Protein AF-V4VDW8-F1 (afdb_monomer_lite)

Sequence (202 aa):
MSSGNNSMHGLNNHRFPAKNSDFVNSRHKIETHLAPTKQKEDNFISFQDREAMELYSRARLQKEEIHSLRQQIAVACLKELQLQNEKYTLERKVSELRMAIDEKQNEAITSALNELARRKGVLEENLKLAHDLKVAEDERYFFMSSMLGLLADYGLWPHVTNASAISNTVKHLYDQLQSQIRTSYVSFPFTKFCTSFITYES

Foldseek 3Di:
DDDDDDDDDDDDDDDDDDDDDDDDDDDDDDDDDDDDDDDDPPVVVVVVVVVVVVVVVVVVVVVVVVVVVVVVVVVVVVVVVVVVVVVVVVVVVVVVVVVVVVVVVVVVVVVVVVVVVVVVVVVVVVVVVVVVVVVVVVVVVVVLVVLQVVCVVVPHDFPDSDPVSSVVSVVVVVVVVVVVVVVVVVPPDPPPPPPPPPDDDD

Organism: Citrus clementina (NCBI:txid85681)

Secondary structure (DSSP, 8-state):
-----------------PPP-------------------SSHHHHHHHHHHHHHHHHHHHHHHHHHHHHHHHHHHHHHHHHHHHHHHHHHHHHHHHHHHHHHHHHHHHHHHHHHHHHHHHHHHHHHHHHHHHHHHHHHHHHHHHHHHHHHHHHTT---SS-SHHHHHHHHHHHHHHHHHHHHHHHHS--GGGSSSSSSSS--

Structure (mmCIF, N/CA/C/O backbone):
data_AF-V4VDW8-F1
#
_entry.id   AF-V4VDW8-F1
#
loop_
_atom_site.group_PDB
_atom_site.id
_atom_site.type_symbol
_atom_site.label_atom_id
_atom_site.label_alt_id
_atom_site.label_comp_id
_atom_site.label_asym_id
_atom_site.label_entity_id
_atom_site.label_seq_id
_atom_site.pdbx_PDB_ins_code
_atom_site.Cartn_x
_atom_site.Cartn_y
_atom_site.Cartn_z
_atom_site.occupancy
_atom_site.B_iso_or_equiv
_atom_site.auth_seq_id
_atom_site.auth_comp_id
_atom_site.auth_asym_id
_atom_site.auth_atom_id
_atom_site.pdbx_PDB_model_num
ATOM 1 N N . MET A 1 1 ? 29.996 -9.122 3.296 1.00 36.50 1 MET A N 1
ATOM 2 C CA . MET A 1 1 ? 29.457 -10.317 2.601 1.00 36.50 1 MET A CA 1
ATOM 3 C C . MET A 1 1 ? 28.484 -9.793 1.553 1.00 36.50 1 MET A C 1
ATOM 5 O O . MET A 1 1 ? 27.666 -8.980 1.936 1.00 36.50 1 MET A O 1
ATOM 9 N N . SER A 1 2 ? 28.517 -10.073 0.256 1.00 39.78 2 SER A N 1
ATOM 10 C CA . SER A 1 2 ? 29.302 -10.978 -0.578 1.00 39.78 2 SER A CA 1
ATOM 11 C C . SER A 1 2 ? 29.441 -10.337 -1.967 1.00 39.78 2 SER A C 1
ATOM 13 O O . SER A 1 2 ? 28.549 -9.618 -2.406 1.00 39.78 2 SER A O 1
ATOM 15 N N . SER A 1 3 ? 30.567 -10.609 -2.624 1.00 43.78 3 SER A N 1
ATOM 16 C CA . SER A 1 3 ? 30.850 -10.294 -4.026 1.00 43.78 3 SER A CA 1
ATOM 17 C C . SER A 1 3 ? 29.948 -11.109 -4.961 1.00 43.78 3 SER A C 1
ATOM 19 O O . SER A 1 3 ? 29.635 -12.262 -4.657 1.00 43.78 3 SER A O 1
ATOM 21 N N . GLY A 1 4 ? 29.551 -10.520 -6.089 1.00 39.69 4 GLY A N 1
ATOM 22 C CA . GLY A 1 4 ? 28.779 -11.162 -7.152 1.00 39.69 4 GLY A CA 1
ATOM 23 C C . GLY A 1 4 ? 29.424 -10.906 -8.509 1.00 39.69 4 GLY A C 1
ATOM 24 O O . GLY A 1 4 ? 28.977 -10.046 -9.260 1.00 39.69 4 GLY A O 1
ATOM 25 N N . ASN A 1 5 ? 30.497 -11.644 -8.798 1.00 44.38 5 ASN A N 1
ATOM 26 C CA . ASN A 1 5 ? 31.048 -11.790 -10.143 1.00 44.38 5 ASN A CA 1
ATOM 27 C C . ASN A 1 5 ? 30.050 -12.555 -11.016 1.00 44.38 5 ASN A C 1
ATOM 29 O O . ASN A 1 5 ? 29.570 -13.596 -10.584 1.00 44.38 5 ASN A O 1
ATOM 33 N N . ASN A 1 6 ? 29.841 -12.123 -12.260 1.00 38.69 6 ASN A N 1
ATOM 34 C CA . ASN A 1 6 ? 29.416 -13.018 -13.335 1.00 38.69 6 ASN A CA 1
ATOM 35 C C . ASN A 1 6 ? 30.188 -12.683 -14.614 1.00 38.69 6 ASN A C 1
ATOM 37 O O . ASN A 1 6 ? 29.872 -11.753 -15.352 1.00 38.69 6 ASN A O 1
ATOM 41 N N . SER A 1 7 ? 31.239 -13.476 -14.815 1.00 41.28 7 SER A N 1
ATOM 42 C CA . SER A 1 7 ? 31.931 -13.707 -16.077 1.00 41.28 7 SER A CA 1
ATOM 43 C C . SER A 1 7 ? 31.084 -14.669 -16.908 1.00 41.28 7 SER A C 1
ATOM 45 O O . SER A 1 7 ? 30.699 -15.723 -16.402 1.00 41.28 7 SER A O 1
ATOM 47 N N . MET A 1 8 ? 30.799 -14.325 -18.165 1.00 41.22 8 MET A N 1
ATOM 48 C CA . MET A 1 8 ? 30.243 -15.271 -19.131 1.00 41.22 8 MET A CA 1
ATOM 49 C C . MET A 1 8 ? 31.184 -15.415 -20.319 1.00 41.22 8 MET A C 1
ATOM 51 O O . MET A 1 8 ? 31.511 -14.475 -21.042 1.00 41.22 8 MET A O 1
ATOM 55 N N . HIS A 1 9 ? 31.634 -16.652 -20.434 1.00 35.03 9 HIS A N 1
ATOM 56 C CA . HIS A 1 9 ? 32.575 -17.215 -21.370 1.00 35.03 9 HIS A CA 1
ATOM 57 C C . HIS A 1 9 ? 31.852 -17.581 -22.674 1.00 35.03 9 HIS A C 1
ATOM 59 O O . HIS A 1 9 ? 30.810 -18.222 -22.642 1.00 35.03 9 HIS A O 1
ATOM 65 N N . GLY A 1 10 ? 32.490 -17.263 -23.803 1.00 32.09 10 GLY A N 1
ATOM 66 C CA . GLY A 1 10 ? 32.573 -18.139 -24.974 1.00 32.09 10 GLY A CA 1
ATOM 67 C C . GLY A 1 10 ? 31.374 -18.222 -25.912 1.00 32.09 10 GLY A C 1
ATOM 68 O O . GLY A 1 10 ? 30.418 -18.923 -25.627 1.00 32.09 10 GLY A O 1
ATOM 69 N N . LEU A 1 11 ? 31.553 -17.702 -27.128 1.00 38.97 11 LEU A N 1
ATOM 70 C CA . LEU A 1 11 ? 31.077 -18.366 -28.343 1.00 38.97 11 LEU A CA 1
ATOM 71 C C . LEU A 1 11 ? 32.120 -18.165 -29.449 1.00 38.97 11 LEU A C 1
ATOM 73 O O . LEU A 1 11 ? 32.254 -17.093 -30.033 1.00 38.97 11 LEU A O 1
ATOM 77 N N . ASN A 1 12 ? 32.891 -19.225 -29.679 1.00 35.47 12 ASN A N 1
ATOM 78 C CA . ASN A 1 12 ? 33.782 -19.389 -30.816 1.00 35.47 12 ASN A CA 1
ATOM 79 C C . ASN A 1 12 ? 33.034 -20.069 -31.973 1.00 35.47 12 ASN A C 1
ATOM 81 O O . ASN A 1 12 ? 32.196 -20.939 -31.749 1.00 35.47 12 ASN A O 1
ATOM 85 N N . ASN A 1 13 ? 33.510 -19.756 -33.182 1.00 34.66 13 ASN A N 1
ATOM 86 C CA . ASN A 1 13 ? 33.427 -20.511 -34.438 1.00 34.66 13 ASN A CA 1
ATOM 87 C C . ASN A 1 13 ? 32.210 -20.290 -35.350 1.00 34.66 13 ASN A C 1
ATOM 89 O O . ASN A 1 13 ? 31.192 -20.953 -35.214 1.00 34.66 13 ASN A O 1
ATOM 93 N N . HIS A 1 14 ? 32.451 -19.588 -36.463 1.00 35.09 14 HIS A N 1
ATOM 94 C CA . HIS A 1 14 ? 32.382 -20.241 -37.777 1.00 35.09 14 HIS A CA 1
ATOM 95 C C . HIS A 1 14 ? 33.297 -19.545 -38.797 1.00 35.09 14 HIS A C 1
ATOM 97 O O . HIS A 1 14 ? 32.983 -18.509 -39.374 1.00 35.09 14 HIS A O 1
ATOM 103 N N . ARG A 1 15 ? 34.478 -20.145 -38.982 1.00 33.28 15 ARG A N 1
ATOM 104 C CA . ARG A 1 15 ? 35.445 -19.865 -40.045 1.00 33.28 15 ARG A CA 1
ATOM 105 C C . ARG A 1 15 ? 35.137 -20.827 -41.195 1.00 33.28 15 ARG A C 1
ATOM 107 O O . ARG A 1 15 ? 35.294 -22.033 -41.031 1.00 33.28 15 ARG A O 1
ATOM 114 N N . PHE A 1 16 ? 34.715 -20.299 -42.339 1.00 40.62 16 PHE A N 1
ATOM 115 C CA . PHE A 1 16 ? 34.594 -21.070 -43.577 1.00 40.62 16 PHE A CA 1
ATOM 116 C C . PHE A 1 16 ? 35.982 -21.251 -44.219 1.00 40.62 16 PHE A C 1
ATOM 118 O O . PHE A 1 16 ? 36.721 -20.269 -44.327 1.00 40.62 16 PHE A O 1
ATOM 125 N N . PRO A 1 17 ? 36.367 -22.470 -44.643 1.00 39.25 17 PRO A N 1
ATOM 126 C CA . PRO A 1 17 ? 37.625 -22.701 -45.338 1.00 39.25 17 PRO A CA 1
ATOM 127 C C . PRO A 1 17 ? 37.423 -22.510 -46.847 1.00 39.25 17 PRO A C 1
ATOM 129 O O . PRO A 1 17 ? 36.714 -23.284 -47.492 1.00 39.25 17 PRO A O 1
ATOM 132 N N . ALA A 1 18 ? 38.054 -21.489 -47.427 1.00 33.41 18 ALA A N 1
ATOM 133 C CA . ALA A 1 18 ? 38.204 -21.410 -48.875 1.00 33.41 18 ALA A CA 1
ATOM 134 C C . ALA A 1 18 ? 39.342 -22.347 -49.298 1.00 33.41 18 ALA A C 1
ATOM 136 O O . ALA A 1 18 ? 40.466 -22.257 -48.808 1.00 33.41 18 ALA A O 1
ATOM 137 N N . LYS A 1 19 ? 38.975 -23.299 -50.154 1.00 35.34 19 LYS A N 1
ATOM 138 C CA . LYS A 1 19 ? 39.790 -24.387 -50.685 1.00 35.34 19 LYS A CA 1
ATOM 139 C C . LYS A 1 19 ? 40.977 -23.880 -51.504 1.00 35.34 19 LYS A C 1
ATOM 141 O O . LYS A 1 19 ? 40.849 -22.951 -52.295 1.00 35.34 19 LYS A O 1
ATOM 146 N N . ASN A 1 20 ? 42.077 -24.609 -51.357 1.00 31.83 20 ASN A N 1
ATOM 147 C CA . ASN A 1 20 ? 43.223 -24.651 -52.255 1.00 31.83 20 ASN A CA 1
ATOM 148 C C . ASN A 1 20 ? 42.796 -24.890 -53.713 1.00 31.83 20 ASN A C 1
ATOM 150 O O . ASN A 1 20 ? 41.926 -25.723 -53.981 1.00 31.83 20 ASN A O 1
ATOM 154 N N . SER A 1 21 ? 43.510 -24.265 -54.646 1.00 34.72 21 SER A N 1
ATOM 155 C CA . SER A 1 21 ? 43.733 -24.826 -55.979 1.00 34.72 21 SER A CA 1
ATOM 156 C C . SER A 1 21 ? 45.176 -24.547 -56.398 1.00 34.72 21 SER A C 1
ATOM 158 O O . SER A 1 21 ? 45.465 -23.581 -57.102 1.00 34.72 21 SER A O 1
ATOM 160 N N . ASP A 1 22 ? 46.078 -25.406 -55.931 1.00 35.00 22 ASP A N 1
ATOM 161 C CA . ASP A 1 22 ? 47.383 -25.609 -56.547 1.00 35.00 22 ASP A CA 1
ATOM 162 C C . ASP A 1 22 ? 47.157 -26.265 -57.914 1.00 35.00 22 ASP A C 1
ATOM 164 O O . ASP A 1 22 ? 46.730 -27.419 -57.990 1.00 35.00 22 ASP A O 1
ATOM 168 N N . PHE A 1 23 ? 47.424 -25.543 -59.002 1.00 34.56 23 PHE A N 1
ATOM 169 C CA . PHE A 1 23 ? 47.559 -26.157 -60.320 1.00 34.56 23 PHE A CA 1
ATOM 170 C C . PHE A 1 23 ? 49.042 -26.229 -60.671 1.00 34.56 23 PHE A C 1
ATOM 172 O O . PHE A 1 23 ? 49.646 -25.281 -61.170 1.00 34.56 23 PHE A O 1
ATOM 179 N N . VAL A 1 24 ? 49.628 -27.382 -60.363 1.00 38.75 24 VAL A N 1
ATOM 180 C CA . VAL A 1 24 ? 50.934 -27.810 -60.858 1.00 38.75 24 VAL A CA 1
ATOM 181 C C . VAL A 1 24 ? 50.703 -28.721 -62.063 1.00 38.75 24 VAL A C 1
ATOM 183 O O . VAL A 1 24 ? 49.866 -29.618 -62.011 1.00 38.75 24 VAL A O 1
ATOM 186 N N . ASN A 1 25 ? 51.560 -28.531 -63.071 1.00 33.47 25 ASN A N 1
ATOM 187 C CA . ASN A 1 25 ? 52.009 -29.481 -64.097 1.00 33.47 25 ASN A CA 1
ATOM 188 C C . ASN A 1 25 ? 51.474 -29.279 -65.531 1.00 33.47 25 ASN A C 1
ATOM 190 O O . ASN A 1 25 ? 50.392 -29.727 -65.890 1.00 33.47 25 ASN A O 1
ATOM 194 N N . SER A 1 26 ? 52.345 -28.761 -66.402 1.00 34.28 26 SER A N 1
ATOM 195 C CA . SER A 1 26 ? 52.611 -29.431 -67.678 1.00 34.28 26 SER A CA 1
ATOM 196 C C . SER A 1 26 ? 54.052 -29.168 -68.123 1.00 34.28 26 SER A C 1
ATOM 198 O O . SER A 1 26 ? 54.419 -28.074 -68.548 1.00 34.28 26 SER A O 1
ATOM 200 N N . ARG A 1 27 ? 54.887 -30.199 -67.957 1.00 35.47 27 ARG A N 1
ATOM 201 C CA . ARG A 1 27 ? 56.219 -30.345 -68.552 1.00 35.47 27 ARG A CA 1
ATOM 202 C C . ARG A 1 27 ? 56.071 -30.676 -70.038 1.00 35.47 27 ARG A C 1
ATOM 204 O O . ARG A 1 27 ? 55.523 -31.726 -70.356 1.00 35.47 27 ARG A O 1
ATOM 211 N N . HIS A 1 28 ? 56.726 -29.914 -70.911 1.00 40.59 28 HIS A N 1
ATOM 212 C CA . HIS A 1 28 ? 57.174 -30.429 -72.206 1.00 40.59 28 HIS A CA 1
ATOM 213 C C . HIS A 1 28 ? 58.695 -30.293 -72.330 1.00 40.59 28 HIS A C 1
ATOM 215 O O . HIS A 1 28 ? 59.248 -29.197 -72.323 1.00 40.59 28 HIS A O 1
ATOM 221 N N . LYS A 1 29 ? 59.359 -31.454 -72.404 1.00 41.44 29 LYS A N 1
ATOM 222 C CA . LYS A 1 29 ? 60.727 -31.634 -72.899 1.00 41.44 29 LYS A CA 1
ATOM 223 C C . LYS A 1 29 ? 60.698 -31.541 -74.422 1.00 41.44 29 LYS A C 1
ATOM 225 O O . LYS A 1 29 ? 59.985 -32.347 -75.012 1.00 41.44 29 LYS A O 1
ATOM 230 N N . ILE A 1 30 ? 61.528 -30.693 -75.029 1.00 41.50 30 ILE A N 1
ATOM 231 C CA . ILE A 1 30 ? 62.118 -30.945 -76.354 1.00 41.50 30 ILE A CA 1
ATOM 232 C C . ILE A 1 30 ? 63.550 -30.398 -76.333 1.00 41.50 30 ILE A C 1
ATOM 234 O O . ILE A 1 30 ? 63.781 -29.242 -75.984 1.00 41.50 30 ILE A O 1
ATOM 238 N N . GLU A 1 31 ? 64.499 -31.270 -76.657 1.00 31.61 31 GLU A N 1
ATOM 239 C CA . GLU A 1 31 ? 65.937 -31.024 -76.688 1.00 31.61 31 GLU A CA 1
ATOM 240 C C . GLU A 1 31 ? 66.377 -30.760 -78.142 1.00 31.61 31 GLU A C 1
ATOM 242 O O . GLU A 1 31 ? 66.170 -31.583 -79.026 1.00 31.61 31 GLU A O 1
ATOM 247 N N . THR A 1 32 ? 66.902 -29.550 -78.346 1.00 37.56 32 THR A N 1
ATOM 248 C CA . THR A 1 32 ? 68.020 -29.097 -79.199 1.00 37.56 32 THR A CA 1
ATOM 249 C C . THR A 1 32 ? 68.250 -29.670 -80.609 1.00 37.56 32 THR A C 1
ATOM 251 O O . THR A 1 32 ? 68.709 -30.794 -80.747 1.00 37.56 32 THR A O 1
ATOM 254 N N . HIS A 1 33 ? 68.202 -28.795 -81.630 1.00 32.38 33 HIS A N 1
ATOM 255 C CA . HIS A 1 33 ? 69.198 -28.757 -82.719 1.00 32.38 33 HIS A CA 1
ATOM 256 C C . HIS A 1 33 ? 69.405 -27.323 -83.277 1.00 32.38 33 HIS A C 1
ATOM 258 O O . HIS A 1 33 ? 68.478 -26.704 -83.779 1.00 32.38 33 HIS A O 1
ATOM 264 N N . LEU A 1 34 ? 70.653 -26.848 -83.124 1.00 34.88 34 LEU A N 1
ATOM 265 C CA . LEU A 1 34 ? 71.510 -25.938 -83.920 1.00 34.88 34 LEU A CA 1
ATOM 266 C C . LEU A 1 34 ? 70.965 -24.670 -84.645 1.00 34.88 34 LEU A C 1
ATOM 268 O O . LEU A 1 34 ? 69.994 -24.680 -85.385 1.00 34.88 34 LEU A O 1
ATOM 272 N N . ALA A 1 35 ? 71.732 -23.592 -84.426 1.00 36.22 35 ALA A N 1
ATOM 273 C CA . ALA A 1 35 ? 71.580 -22.147 -84.684 1.00 36.22 35 ALA A CA 1
ATOM 274 C C . ALA A 1 35 ? 71.725 -21.711 -86.179 1.00 36.22 35 ALA A C 1
ATOM 276 O O . ALA A 1 35 ? 71.966 -22.591 -87.001 1.00 36.22 35 ALA A O 1
ATOM 277 N N . PRO A 1 36 ? 71.722 -20.402 -86.570 1.00 52.12 36 PRO A N 1
ATOM 278 C CA . PRO A 1 36 ? 71.675 -19.175 -85.760 1.00 52.12 36 PRO A CA 1
ATOM 279 C C . PRO A 1 36 ? 70.771 -18.030 -86.291 1.00 52.12 36 PRO A C 1
ATOM 281 O O . PRO A 1 36 ? 70.204 -18.064 -87.377 1.00 52.12 36 PRO A O 1
ATOM 284 N N . THR A 1 37 ? 70.824 -16.919 -85.546 1.00 37.91 37 THR A N 1
ATOM 285 C CA . THR A 1 37 ? 70.665 -15.512 -85.978 1.00 37.91 37 THR A CA 1
ATOM 286 C C . THR A 1 37 ? 69.270 -14.859 -85.961 1.00 37.91 37 THR A C 1
ATOM 288 O O . THR A 1 37 ? 68.420 -15.105 -86.800 1.00 37.91 37 THR A O 1
ATOM 291 N N . LYS A 1 38 ? 69.169 -13.863 -85.061 1.00 47.53 38 LYS A N 1
ATOM 292 C CA . LYS A 1 38 ? 68.301 -12.668 -85.088 1.00 47.53 38 LYS A CA 1
ATOM 293 C C . LYS A 1 38 ? 66.796 -12.855 -84.848 1.00 47.53 38 LYS A C 1
ATOM 295 O O . LYS A 1 38 ? 65.990 -12.570 -85.716 1.00 47.53 38 LYS A O 1
ATOM 300 N N . GLN A 1 39 ? 66.430 -13.144 -83.602 1.00 47.78 39 GLN A N 1
ATOM 301 C CA . GLN A 1 39 ? 65.134 -12.756 -83.028 1.00 47.78 39 GLN A CA 1
ATOM 302 C C . GLN A 1 39 ? 65.358 -12.371 -81.562 1.00 47.78 39 GLN A C 1
ATOM 304 O O . GLN A 1 39 ? 65.353 -13.218 -80.675 1.00 47.78 39 GLN A O 1
ATOM 309 N N . LYS A 1 40 ? 65.664 -11.098 -81.299 1.00 47.94 40 LYS A N 1
ATOM 310 C CA . LYS A 1 40 ? 65.735 -10.567 -79.925 1.00 47.94 40 LYS A CA 1
ATOM 311 C C . LYS A 1 40 ? 64.784 -9.398 -79.666 1.00 47.94 40 LYS A C 1
ATOM 313 O O . LYS A 1 40 ? 64.620 -9.043 -78.508 1.00 47.94 40 LYS A O 1
ATOM 318 N N . GLU A 1 41 ? 64.117 -8.865 -80.689 1.00 48.12 41 GLU A N 1
ATOM 319 C CA . GLU A 1 41 ? 63.160 -7.760 -80.522 1.00 48.12 41 GLU A CA 1
ATOM 320 C C . GLU A 1 41 ? 61.698 -8.239 -80.456 1.00 48.12 41 GLU A C 1
ATOM 322 O O . GLU A 1 41 ? 60.967 -7.781 -79.584 1.00 48.12 41 GLU A O 1
ATOM 327 N N . ASP A 1 42 ? 61.290 -9.254 -81.231 1.00 48.38 42 ASP A N 1
ATOM 328 C CA . ASP A 1 42 ? 59.884 -9.717 -81.234 1.00 48.38 42 ASP A CA 1
ATOM 329 C C . ASP A 1 42 ? 59.443 -10.434 -79.941 1.00 48.38 42 ASP A C 1
ATOM 331 O O . ASP A 1 42 ? 58.296 -10.306 -79.512 1.00 48.38 42 ASP A O 1
ATOM 335 N N . ASN A 1 43 ? 60.349 -11.144 -79.259 1.00 51.12 43 ASN A N 1
ATOM 336 C CA . ASN A 1 43 ? 60.017 -11.831 -78.000 1.00 51.12 43 ASN A CA 1
ATOM 337 C C . ASN A 1 43 ? 59.853 -10.866 -76.813 1.00 51.12 43 ASN A C 1
ATOM 339 O O . ASN A 1 43 ? 59.160 -11.194 -75.855 1.00 51.12 43 ASN A O 1
ATOM 343 N N . PHE A 1 44 ? 60.479 -9.686 -76.850 1.00 53.47 44 PHE A N 1
ATOM 344 C CA . PHE A 1 44 ? 60.407 -8.718 -75.750 1.00 53.47 44 PHE A CA 1
ATOM 345 C C . PHE A 1 44 ? 59.066 -7.965 -75.758 1.00 53.47 44 PHE A C 1
ATOM 347 O O . PHE A 1 44 ? 58.485 -7.724 -74.703 1.00 53.47 44 PHE A O 1
ATOM 354 N N . ILE A 1 45 ? 58.534 -7.695 -76.957 1.00 57.25 45 ILE A N 1
ATOM 355 C CA . ILE A 1 45 ? 57.234 -7.045 -77.176 1.00 57.25 45 ILE A CA 1
ATOM 356 C C . ILE A 1 45 ? 56.081 -7.961 -76.731 1.00 57.25 45 ILE A C 1
ATOM 358 O O . ILE A 1 45 ? 55.172 -7.515 -76.037 1.00 57.25 45 ILE A O 1
ATOM 362 N N . SER A 1 46 ? 56.148 -9.262 -77.041 1.00 60.78 46 SER A N 1
ATOM 363 C CA . SER A 1 46 ? 55.136 -10.250 -76.625 1.00 60.78 46 SER A CA 1
ATOM 364 C C . SER A 1 46 ? 55.069 -10.468 -75.102 1.00 60.78 46 SER A C 1
ATOM 366 O O . SER A 1 46 ? 53.982 -10.661 -74.555 1.00 60.78 46 SER A O 1
ATOM 368 N N . PHE A 1 47 ? 56.205 -10.419 -74.395 1.00 59.97 47 PHE A N 1
ATOM 369 C CA . PHE A 1 47 ? 56.240 -10.539 -72.930 1.00 59.97 47 PHE A CA 1
ATOM 370 C C . PHE A 1 47 ? 55.705 -9.286 -72.224 1.00 59.97 47 PHE A C 1
ATOM 372 O O . PHE A 1 47 ? 54.961 -9.415 -71.252 1.00 59.97 47 PHE A O 1
ATOM 379 N N . GLN A 1 48 ? 56.034 -8.093 -72.730 1.00 64.62 48 GLN A N 1
ATOM 380 C CA . GLN A 1 48 ? 55.494 -6.828 -72.217 1.00 64.62 48 GLN A CA 1
ATOM 381 C C . GLN A 1 48 ? 53.977 -6.721 -72.413 1.00 64.62 48 GLN A C 1
ATOM 383 O O . GLN A 1 48 ? 53.275 -6.272 -71.508 1.00 64.62 48 GLN A O 1
ATOM 388 N N . ASP A 1 49 ? 53.461 -7.184 -73.554 1.00 73.81 49 ASP A N 1
ATOM 389 C CA . ASP A 1 49 ? 52.021 -7.219 -73.841 1.00 73.81 49 ASP A CA 1
ATOM 390 C C . ASP A 1 49 ? 51.272 -8.185 -72.902 1.00 73.81 49 ASP A C 1
ATOM 392 O O . ASP A 1 49 ? 50.195 -7.879 -72.383 1.00 73.81 49 ASP A O 1
ATOM 396 N N . ARG A 1 50 ? 51.897 -9.322 -72.568 1.00 82.19 50 ARG A N 1
ATOM 397 C CA . ARG A 1 50 ? 51.355 -10.283 -71.599 1.00 82.19 50 ARG A CA 1
ATOM 398 C C . ARG A 1 50 ? 51.334 -9.744 -70.163 1.00 82.19 50 ARG A C 1
ATOM 400 O O . ARG A 1 50 ? 50.324 -9.896 -69.479 1.00 82.19 50 ARG A O 1
ATOM 407 N N . GLU A 1 51 ? 52.410 -9.112 -69.700 1.00 84.88 51 GLU A N 1
ATOM 408 C CA . GLU A 1 51 ? 52.475 -8.501 -68.362 1.00 84.88 51 GLU A CA 1
ATOM 409 C C . GLU A 1 51 ? 51.468 -7.346 -68.222 1.00 84.88 51 GLU A C 1
ATOM 411 O O . GLU A 1 51 ? 50.764 -7.240 -67.214 1.00 84.88 51 GLU A O 1
ATOM 416 N N . ALA A 1 52 ? 51.312 -6.528 -69.267 1.00 86.44 52 ALA A N 1
ATOM 417 C CA . ALA A 1 52 ? 50.293 -5.483 -69.324 1.00 86.44 52 ALA A CA 1
ATOM 418 C C . ALA A 1 52 ? 48.863 -6.057 -69.273 1.00 86.44 52 ALA A C 1
ATOM 420 O O . ALA A 1 52 ? 48.006 -5.520 -68.564 1.00 86.44 52 ALA A O 1
ATOM 421 N N . MET A 1 53 ? 48.605 -7.174 -69.964 1.00 87.12 53 MET A N 1
ATOM 422 C CA . MET A 1 53 ? 47.318 -7.876 -69.919 1.00 87.12 53 MET A CA 1
ATOM 423 C C . MET A 1 53 ? 47.023 -8.462 -68.524 1.00 87.12 53 MET A C 1
ATOM 425 O O . MET A 1 53 ? 45.896 -8.346 -68.031 1.00 87.12 53 MET A O 1
ATOM 429 N N . GLU A 1 54 ? 48.023 -9.032 -67.846 1.00 89.81 54 GLU A N 1
ATOM 430 C CA . GLU A 1 54 ? 47.894 -9.529 -66.469 1.00 89.81 54 GLU A CA 1
ATOM 431 C C . GLU A 1 54 ? 47.622 -8.378 -65.477 1.00 89.81 54 GLU A C 1
ATOM 433 O O . GLU A 1 54 ? 46.694 -8.469 -64.664 1.00 89.81 54 GLU A O 1
ATOM 438 N N . LEU A 1 55 ? 48.326 -7.246 -65.593 1.00 91.44 55 LEU A N 1
ATOM 439 C CA . LEU A 1 55 ? 48.068 -6.041 -64.790 1.00 91.44 55 LEU A CA 1
ATOM 440 C C . LEU A 1 55 ? 46.661 -5.476 -65.020 1.00 91.44 55 LEU A C 1
ATOM 442 O O . LEU A 1 55 ? 45.972 -5.127 -64.057 1.00 91.44 55 LEU A O 1
ATOM 446 N N . TYR A 1 56 ? 46.203 -5.430 -66.273 1.00 92.56 56 TYR A N 1
ATOM 447 C CA . TYR A 1 56 ? 44.850 -4.992 -66.613 1.00 92.56 56 TYR A CA 1
ATOM 448 C C . TYR A 1 56 ? 43.784 -5.901 -65.985 1.00 92.56 56 TYR A C 1
ATOM 450 O O . TYR A 1 56 ? 42.804 -5.413 -65.415 1.00 92.56 56 TYR A O 1
ATOM 458 N N . SER A 1 57 ? 43.992 -7.222 -66.020 1.00 93.06 57 SER A N 1
ATOM 459 C CA . SER A 1 57 ? 43.080 -8.185 -65.393 1.00 93.06 57 SER A CA 1
ATOM 460 C C . SER A 1 57 ? 42.988 -7.987 -63.873 1.00 93.06 57 SER A C 1
ATOM 462 O O . SER A 1 57 ? 41.888 -7.951 -63.315 1.00 93.06 57 SER A O 1
ATOM 464 N N . ARG A 1 58 ? 44.123 -7.740 -63.205 1.00 95.88 58 ARG A N 1
ATOM 465 C CA . ARG A 1 58 ? 44.181 -7.448 -61.768 1.00 95.88 58 ARG A CA 1
ATOM 466 C C . ARG A 1 58 ? 43.489 -6.130 -61.425 1.00 95.88 58 ARG A C 1
ATOM 468 O O . ARG A 1 58 ? 42.719 -6.085 -60.468 1.00 95.88 58 ARG A O 1
ATOM 475 N N . ALA A 1 59 ? 43.717 -5.082 -62.215 1.00 95.50 59 ALA A N 1
ATOM 476 C CA . ALA A 1 59 ? 43.066 -3.787 -62.032 1.00 95.50 59 ALA A CA 1
ATOM 477 C C . ALA A 1 59 ? 41.539 -3.890 -62.183 1.00 95.50 59 ALA A C 1
ATOM 479 O O . ALA A 1 59 ? 40.789 -3.268 -61.427 1.00 95.50 59 ALA A O 1
ATOM 480 N N . ARG A 1 60 ? 41.063 -4.716 -63.124 1.00 95.88 60 ARG A N 1
ATOM 481 C CA . ARG A 1 60 ? 39.633 -4.989 -63.296 1.00 95.88 60 ARG A CA 1
ATOM 482 C C . ARG A 1 60 ? 39.034 -5.700 -62.080 1.00 95.88 60 ARG A C 1
ATOM 484 O O . ARG A 1 60 ? 38.013 -5.239 -61.577 1.00 95.88 60 ARG A O 1
ATOM 491 N N . LEU A 1 61 ? 39.679 -6.755 -61.580 1.00 96.81 61 LEU A N 1
ATOM 492 C CA . LEU A 1 61 ? 39.220 -7.474 -60.384 1.00 96.81 61 LEU A CA 1
ATOM 493 C C . LEU A 1 61 ? 39.159 -6.556 -59.157 1.00 96.81 61 LEU A C 1
ATOM 495 O O . LEU A 1 61 ? 38.154 -6.530 -58.453 1.00 96.81 61 LEU A O 1
ATOM 499 N N . GLN A 1 62 ? 40.188 -5.732 -58.947 1.00 97.56 62 GLN A N 1
ATOM 500 C CA . GLN A 1 62 ? 40.204 -4.748 -57.860 1.00 97.56 62 GLN A CA 1
ATOM 501 C C . GLN A 1 62 ? 39.071 -3.724 -57.993 1.00 97.56 62 GLN A C 1
ATOM 503 O O . GLN A 1 62 ? 38.461 -3.339 -56.999 1.00 97.56 62 GLN A O 1
ATOM 508 N N . LYS A 1 63 ? 38.749 -3.285 -59.215 1.00 97.69 63 LYS A N 1
ATOM 509 C CA . LYS A 1 63 ? 37.626 -2.369 -59.458 1.00 97.69 63 LYS A CA 1
ATOM 510 C C . LYS A 1 63 ? 36.280 -3.011 -59.110 1.00 97.69 63 LYS A C 1
ATOM 512 O O . LYS A 1 63 ? 35.433 -2.345 -58.513 1.00 97.69 63 LYS A O 1
ATOM 517 N N . GLU A 1 64 ? 36.083 -4.274 -59.476 1.00 97.44 64 GLU A N 1
ATOM 518 C CA . GLU A 1 64 ? 34.873 -5.042 -59.156 1.00 97.44 64 GLU A CA 1
ATOM 519 C C . GLU A 1 64 ? 34.746 -5.269 -57.638 1.00 97.44 64 GLU A C 1
ATOM 521 O O . GLU A 1 64 ? 33.677 -5.047 -57.066 1.00 97.44 64 GLU A O 1
ATOM 526 N N . GLU A 1 65 ? 35.849 -5.589 -56.959 1.00 97.69 65 GLU A N 1
ATOM 527 C CA . GLU A 1 65 ? 35.906 -5.718 -55.499 1.00 97.69 65 GLU A CA 1
ATOM 528 C C . GLU A 1 65 ? 35.578 -4.394 -54.792 1.00 97.69 65 GLU A C 1
ATOM 530 O O . GLU A 1 65 ? 34.711 -4.358 -53.919 1.00 97.69 65 GLU A O 1
ATOM 535 N N . ILE A 1 66 ? 36.190 -3.280 -55.213 1.00 97.88 66 ILE A N 1
ATOM 536 C CA . ILE A 1 66 ? 35.890 -1.940 -54.683 1.00 97.88 66 ILE A CA 1
ATOM 537 C C . ILE A 1 66 ? 34.405 -1.611 -54.856 1.00 97.88 66 ILE A C 1
ATOM 539 O O . ILE A 1 66 ? 33.791 -1.028 -53.960 1.00 97.88 66 ILE A O 1
ATOM 543 N N . HIS A 1 67 ? 33.813 -1.966 -55.999 1.00 98.25 67 HIS A N 1
ATOM 544 C CA . HIS A 1 67 ? 32.395 -1.731 -56.242 1.00 98.25 67 HIS A CA 1
ATOM 545 C C . HIS A 1 67 ? 31.510 -2.553 -55.291 1.00 98.25 67 HIS A C 1
ATOM 547 O O . HIS A 1 67 ? 30.620 -1.988 -54.653 1.00 98.25 67 HIS A O 1
ATOM 553 N N . SER A 1 68 ? 31.809 -3.845 -55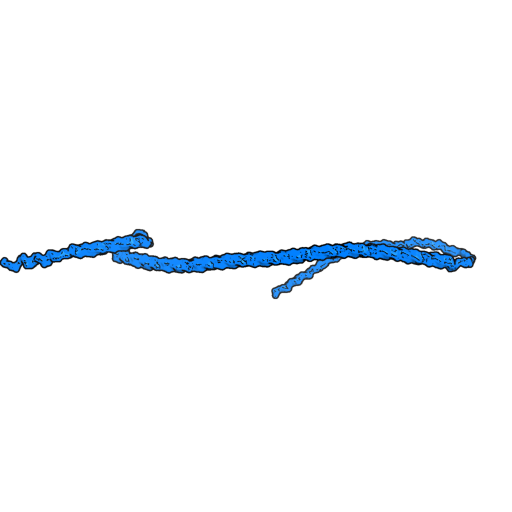.123 1.00 98.31 68 SER A N 1
ATOM 554 C CA . SER A 1 68 ? 31.104 -4.731 -54.188 1.00 98.31 68 SER A CA 1
ATOM 555 C C . SER A 1 68 ? 31.212 -4.248 -52.737 1.00 98.31 68 SER A C 1
ATOM 557 O O . SER A 1 68 ? 30.203 -4.148 -52.038 1.00 98.31 68 SER A O 1
ATOM 559 N N . LEU A 1 69 ? 32.410 -3.864 -52.282 1.00 98.56 69 LEU A N 1
ATOM 560 C CA . LEU A 1 69 ? 32.623 -3.351 -50.926 1.00 98.56 69 LEU A CA 1
ATOM 561 C C . LEU A 1 69 ? 31.846 -2.055 -50.678 1.00 98.56 69 LEU A C 1
ATOM 563 O O . LEU A 1 69 ? 31.218 -1.903 -49.633 1.00 98.56 69 LEU A O 1
ATOM 567 N N . ARG A 1 70 ? 31.820 -1.135 -51.649 1.00 98.56 70 ARG A N 1
ATOM 568 C CA . ARG A 1 70 ? 31.020 0.098 -51.549 1.00 98.56 70 ARG A CA 1
ATOM 569 C C . ARG A 1 70 ? 29.527 -0.196 -51.433 1.00 98.56 70 ARG A C 1
ATOM 571 O O . ARG A 1 70 ? 28.848 0.454 -50.642 1.00 98.56 70 ARG A O 1
ATOM 578 N N . GLN A 1 71 ? 29.025 -1.177 -52.180 1.00 98.50 71 GLN A N 1
ATOM 579 C CA . GLN A 1 71 ? 27.631 -1.604 -52.075 1.00 98.50 71 GLN A CA 1
ATOM 580 C C . GLN A 1 71 ? 27.328 -2.191 -50.690 1.00 98.50 71 GLN A C 1
ATOM 582 O O . GLN A 1 71 ? 26.323 -1.831 -50.080 1.00 98.50 71 GLN A O 1
ATOM 587 N N . GLN A 1 72 ? 28.211 -3.045 -50.167 1.00 98.56 72 GLN A N 1
ATOM 588 C CA . GLN A 1 72 ? 28.064 -3.617 -48.826 1.00 98.56 72 GLN A CA 1
ATOM 589 C C . GLN A 1 72 ? 28.072 -2.536 -47.740 1.00 98.56 72 GLN A C 1
ATOM 591 O O . GLN A 1 72 ? 27.225 -2.571 -46.850 1.00 98.56 72 GLN A O 1
ATOM 596 N N . ILE A 1 73 ? 28.963 -1.542 -47.845 1.00 98.69 73 ILE A N 1
ATOM 597 C CA . ILE A 1 73 ? 29.001 -0.386 -46.937 1.00 98.69 73 ILE A CA 1
ATOM 598 C C . ILE A 1 73 ? 27.674 0.376 -46.987 1.00 98.69 73 ILE A C 1
ATOM 600 O O . ILE A 1 73 ? 27.094 0.642 -45.941 1.00 98.69 73 ILE A O 1
ATOM 604 N N . ALA A 1 74 ? 27.150 0.677 -48.179 1.00 98.62 74 ALA A N 1
ATOM 605 C CA . ALA A 1 74 ? 25.888 1.404 -48.313 1.00 98.62 74 ALA A CA 1
ATOM 606 C C . ALA A 1 74 ? 24.716 0.663 -47.643 1.00 98.62 74 ALA A C 1
ATOM 608 O O . ALA A 1 74 ? 23.941 1.264 -46.899 1.00 98.62 74 ALA A O 1
ATOM 609 N N . VAL A 1 75 ? 24.614 -0.653 -47.856 1.00 98.62 75 VAL A N 1
ATOM 610 C CA . VAL A 1 75 ? 23.591 -1.494 -47.213 1.00 98.62 75 VAL A CA 1
ATOM 611 C C . VAL A 1 75 ? 23.776 -1.527 -45.693 1.00 98.62 75 VAL A C 1
ATOM 613 O O . VAL A 1 75 ? 22.799 -1.405 -44.952 1.00 98.62 75 VAL A O 1
ATOM 616 N N . ALA A 1 76 ? 25.016 -1.657 -45.216 1.00 98.56 76 ALA A N 1
ATOM 617 C CA . ALA A 1 76 ? 25.323 -1.656 -43.791 1.00 98.56 76 ALA A CA 1
ATOM 618 C C . ALA A 1 76 ? 24.947 -0.322 -43.123 1.00 98.56 76 ALA A C 1
ATOM 620 O O . ALA A 1 76 ? 24.303 -0.341 -42.077 1.00 98.56 76 ALA A O 1
ATOM 621 N N . CYS A 1 77 ? 25.253 0.819 -43.751 1.00 98.50 77 CYS A N 1
ATOM 622 C CA . CYS A 1 77 ? 24.896 2.144 -43.239 1.00 98.50 77 CYS A CA 1
ATOM 623 C C . CYS A 1 77 ? 23.377 2.344 -43.129 1.00 98.50 77 CYS A C 1
ATOM 625 O O . CYS A 1 77 ? 22.898 2.896 -42.139 1.00 98.50 77 CYS A O 1
ATOM 627 N N . LEU A 1 78 ? 22.599 1.872 -44.110 1.00 98.69 78 LEU A N 1
ATOM 628 C CA . LEU A 1 78 ? 21.133 1.934 -44.038 1.00 98.69 78 LEU A CA 1
ATOM 629 C C . LEU A 1 78 ? 20.588 1.092 -42.879 1.00 98.69 78 LEU A C 1
ATOM 631 O O . LEU A 1 78 ? 19.708 1.541 -42.144 1.00 98.69 78 LEU A O 1
ATOM 635 N N . LYS A 1 79 ? 21.138 -0.112 -42.688 1.00 98.69 79 LYS A N 1
ATOM 636 C CA . LYS A 1 79 ? 20.761 -0.985 -41.573 1.00 98.69 79 LYS A CA 1
ATOM 637 C C . LYS A 1 79 ? 21.124 -0.370 -40.222 1.00 98.69 79 LYS A C 1
ATOM 639 O O . LYS A 1 79 ? 20.335 -0.455 -39.286 1.00 98.69 79 LYS A O 1
ATOM 644 N N . GLU A 1 80 ? 22.292 0.255 -40.115 1.00 98.62 80 GLU A N 1
ATOM 645 C CA . GLU A 1 80 ? 22.705 0.969 -38.909 1.00 98.62 80 GLU A CA 1
ATOM 646 C C . GLU A 1 80 ? 21.736 2.108 -38.583 1.00 98.62 80 GLU A C 1
ATOM 648 O O . GLU A 1 80 ? 21.259 2.189 -37.454 1.00 98.62 80 GLU A O 1
ATOM 653 N N . LEU A 1 81 ? 21.363 2.927 -39.570 1.00 98.56 81 LEU A N 1
ATOM 654 C CA . LEU A 1 81 ? 20.401 4.011 -39.371 1.00 98.56 81 LEU A CA 1
ATOM 655 C C . LEU A 1 81 ? 19.037 3.495 -38.885 1.00 98.56 81 LEU A C 1
ATOM 657 O O . LEU A 1 81 ? 18.450 4.072 -37.968 1.00 98.56 81 LEU A O 1
ATOM 661 N N . GLN A 1 82 ? 18.550 2.391 -39.461 1.00 98.69 82 GLN A N 1
ATOM 662 C CA . GLN A 1 82 ? 17.313 1.752 -39.014 1.00 98.69 82 GLN A CA 1
ATOM 663 C C . GLN A 1 82 ? 17.413 1.310 -37.545 1.00 98.69 82 GLN A C 1
ATOM 665 O O . GLN A 1 82 ? 16.548 1.656 -36.740 1.00 98.69 82 GLN A O 1
ATOM 670 N N . LEU A 1 83 ? 18.483 0.595 -37.182 1.00 98.69 83 LEU A N 1
ATOM 671 C CA . LEU A 1 83 ? 18.692 0.111 -35.816 1.00 98.69 83 LEU A CA 1
ATOM 672 C C . LEU A 1 83 ? 18.851 1.257 -34.810 1.00 98.69 83 LEU A C 1
ATOM 674 O O . LEU A 1 83 ? 18.362 1.151 -33.688 1.00 98.69 83 LEU A O 1
ATOM 678 N N . GLN A 1 84 ? 19.488 2.366 -35.197 1.00 98.69 84 GLN A N 1
ATOM 679 C CA . GLN A 1 84 ? 19.579 3.556 -34.346 1.00 98.69 84 GLN A CA 1
ATOM 680 C C . GLN A 1 84 ? 18.195 4.166 -34.091 1.00 98.69 84 GLN A C 1
ATOM 682 O O . GLN A 1 84 ? 17.875 4.506 -32.954 1.00 98.69 84 GLN A O 1
ATOM 687 N N . ASN A 1 85 ? 17.335 4.254 -35.107 1.00 98.56 85 ASN A N 1
ATOM 688 C CA . ASN A 1 85 ? 15.973 4.763 -34.929 1.00 98.56 85 ASN A CA 1
ATOM 689 C C . ASN A 1 85 ? 15.122 3.856 -34.016 1.00 98.56 85 ASN A C 1
ATOM 691 O O . ASN A 1 85 ? 14.411 4.329 -33.122 1.00 98.56 85 ASN A O 1
ATOM 695 N N . GLU A 1 86 ? 15.229 2.538 -34.200 1.00 98.62 86 GLU A N 1
ATOM 696 C CA . GLU A 1 86 ? 14.576 1.556 -33.329 1.00 98.62 86 GLU A CA 1
ATOM 697 C C . GLU A 1 86 ? 15.079 1.671 -31.886 1.00 98.62 86 GLU A C 1
ATOM 699 O O . GLU A 1 86 ? 14.271 1.720 -30.956 1.00 98.62 86 GLU A O 1
ATOM 704 N N . LYS A 1 87 ? 16.397 1.807 -31.694 1.00 98.62 87 LYS A N 1
ATOM 705 C CA . LYS A 1 87 ? 17.011 2.036 -30.384 1.00 98.62 87 LYS A CA 1
ATOM 706 C C . LYS A 1 87 ? 16.423 3.270 -29.700 1.00 98.62 87 LYS A C 1
ATOM 708 O O . LYS A 1 87 ? 15.942 3.146 -28.578 1.00 98.62 87 LYS A O 1
ATOM 713 N N . TYR A 1 88 ? 16.388 4.426 -30.366 1.00 98.75 88 TYR A N 1
ATOM 714 C CA . TYR A 1 88 ? 15.824 5.648 -29.777 1.00 98.75 88 TYR A CA 1
ATOM 715 C C . TYR A 1 88 ? 14.344 5.498 -29.412 1.00 98.75 88 TYR A C 1
ATOM 717 O O . TYR A 1 88 ? 13.890 5.996 -28.379 1.00 98.75 88 TYR A O 1
ATOM 725 N N . THR A 1 89 ? 13.584 4.777 -30.236 1.00 98.69 89 THR A N 1
ATOM 726 C CA . THR A 1 89 ? 12.177 4.476 -29.951 1.00 98.69 89 THR A CA 1
ATOM 727 C C . THR A 1 89 ? 12.038 3.607 -28.699 1.00 98.69 89 THR A C 1
ATOM 729 O O . THR A 1 89 ? 11.166 3.857 -27.865 1.00 98.69 89 THR A O 1
ATOM 732 N N . LEU A 1 90 ? 12.894 2.596 -28.540 1.00 98.81 90 LEU A N 1
ATOM 733 C CA . LEU A 1 90 ? 12.896 1.723 -27.368 1.00 98.81 90 LEU A CA 1
ATOM 734 C C . LEU A 1 90 ? 13.349 2.457 -26.103 1.00 98.81 90 LEU A C 1
ATOM 736 O O . LEU A 1 90 ? 12.707 2.312 -25.068 1.00 98.81 90 LEU A O 1
ATOM 740 N N . GLU A 1 91 ? 14.393 3.280 -26.180 1.00 98.75 91 GLU A N 1
ATOM 741 C CA . GLU A 1 91 ? 14.871 4.094 -25.053 1.00 98.75 91 GLU A CA 1
ATOM 742 C C . GLU A 1 91 ? 13.773 5.024 -24.521 1.00 98.75 91 GLU A C 1
ATOM 744 O O . GLU A 1 91 ? 13.578 5.132 -23.306 1.00 98.75 91 GLU A O 1
ATOM 749 N N . ARG A 1 92 ? 12.989 5.632 -25.422 1.00 98.69 92 ARG A N 1
ATOM 750 C CA . ARG A 1 92 ? 11.820 6.434 -25.042 1.00 98.69 92 ARG A CA 1
ATOM 751 C C . ARG A 1 92 ? 10.775 5.597 -24.306 1.00 98.69 92 ARG A C 1
ATOM 753 O O . ARG A 1 92 ? 10.381 5.967 -23.205 1.00 98.69 92 ARG A O 1
ATOM 760 N N . LYS A 1 93 ? 10.385 4.444 -24.860 1.00 98.69 93 LYS A N 1
ATOM 761 C CA . LYS A 1 93 ? 9.397 3.546 -24.234 1.00 98.69 93 LYS A CA 1
ATOM 762 C C . LYS A 1 93 ? 9.849 3.040 -22.867 1.00 98.69 93 LYS A C 1
ATOM 764 O O . LYS A 1 93 ? 9.041 2.948 -21.952 1.00 98.69 93 LYS A O 1
ATOM 769 N N . VAL A 1 94 ? 11.132 2.714 -22.708 1.00 98.75 94 VAL A N 1
ATOM 770 C CA . VAL A 1 94 ? 11.695 2.298 -21.413 1.00 98.75 94 VAL A CA 1
ATOM 771 C C . VAL A 1 94 ? 11.604 3.432 -20.395 1.00 98.75 94 VAL A C 1
ATOM 773 O O . VAL A 1 94 ? 11.259 3.186 -19.242 1.00 98.75 94 VAL A O 1
ATOM 776 N N . SER A 1 95 ? 11.869 4.668 -20.819 1.00 98.69 95 SER A N 1
ATOM 777 C CA . SER A 1 95 ? 11.765 5.845 -19.952 1.00 98.69 95 SER A CA 1
ATOM 778 C C . SER A 1 95 ? 10.315 6.107 -19.527 1.00 98.69 95 SER A C 1
ATOM 780 O O . SER A 1 95 ? 10.051 6.289 -18.341 1.00 98.69 95 SER A O 1
ATOM 782 N N . GLU A 1 96 ? 9.368 6.034 -20.466 1.00 98.69 96 GLU A N 1
ATOM 783 C CA . GLU A 1 96 ? 7.925 6.153 -20.200 1.00 98.69 96 GLU A CA 1
ATOM 784 C C . GLU A 1 96 ? 7.429 5.062 -19.241 1.00 98.69 96 GLU A C 1
ATOM 786 O O . GLU A 1 96 ? 6.764 5.357 -18.249 1.00 98.69 96 GLU A O 1
ATOM 791 N N . LEU A 1 97 ? 7.797 3.799 -19.487 1.00 98.81 97 LEU A N 1
ATOM 792 C CA . LEU A 1 97 ? 7.439 2.682 -18.610 1.00 98.81 97 LEU A CA 1
ATOM 793 C C . LEU A 1 97 ? 8.017 2.854 -17.209 1.00 98.81 97 LEU A C 1
ATOM 795 O O . LEU A 1 97 ? 7.346 2.528 -16.233 1.00 98.81 97 LEU A O 1
ATOM 799 N N . ARG A 1 98 ? 9.245 3.370 -17.094 1.00 98.75 98 ARG A N 1
ATOM 800 C CA . ARG A 1 98 ? 9.858 3.620 -15.792 1.00 98.75 98 ARG A CA 1
ATOM 801 C C . ARG A 1 98 ? 9.085 4.671 -15.002 1.00 98.75 98 ARG A C 1
ATOM 803 O O . ARG A 1 98 ? 8.751 4.412 -13.854 1.00 98.75 98 ARG A O 1
ATOM 810 N N . MET A 1 99 ? 8.724 5.784 -15.639 1.00 98.62 99 MET A N 1
ATOM 811 C CA . MET A 1 99 ? 7.891 6.812 -15.009 1.00 98.62 99 MET A CA 1
ATOM 812 C C . MET A 1 99 ? 6.526 6.266 -14.576 1.00 98.62 99 MET A C 1
ATOM 814 O O . MET A 1 99 ? 6.116 6.492 -13.443 1.00 98.62 99 MET A O 1
ATOM 818 N N . ALA A 1 100 ? 5.853 5.497 -15.438 1.00 98.69 100 ALA A N 1
ATOM 819 C CA . ALA A 1 100 ? 4.551 4.909 -15.120 1.00 98.69 100 ALA A CA 1
ATOM 820 C C . ALA A 1 100 ? 4.620 3.904 -13.955 1.00 98.69 100 ALA A C 1
ATOM 822 O O . ALA A 1 100 ? 3.689 3.801 -13.156 1.00 98.69 100 ALA A O 1
ATOM 823 N N . ILE A 1 101 ? 5.719 3.149 -13.846 1.00 98.69 101 ILE A N 1
ATOM 824 C CA . ILE A 1 101 ? 5.955 2.248 -12.711 1.00 98.69 101 ILE A CA 1
ATOM 825 C C . ILE A 1 101 ? 6.136 3.053 -11.425 1.00 98.69 101 ILE A C 1
ATOM 827 O O . ILE A 1 101 ? 5.488 2.728 -10.431 1.00 98.69 101 ILE A O 1
ATOM 831 N N . ASP A 1 102 ? 6.979 4.085 -11.446 1.00 98.62 102 ASP A N 1
ATOM 832 C CA . ASP A 1 102 ? 7.254 4.913 -10.270 1.00 98.62 102 ASP A CA 1
ATOM 833 C C . ASP A 1 102 ? 5.976 5.626 -9.787 1.00 98.62 102 ASP A C 1
ATOM 835 O O . ASP A 1 102 ? 5.677 5.636 -8.592 1.00 98.62 102 ASP A O 1
ATOM 839 N N . GLU A 1 103 ? 5.165 6.150 -10.711 1.00 98.62 103 GLU A N 1
ATOM 840 C CA . GLU A 1 103 ? 3.861 6.754 -10.415 1.00 98.62 103 GLU A CA 1
ATOM 841 C C . GLU A 1 103 ? 2.909 5.744 -9.764 1.00 98.62 103 GLU A C 1
ATOM 843 O O . GLU A 1 103 ? 2.425 5.971 -8.653 1.00 98.62 103 GLU A O 1
ATOM 848 N N . LYS A 1 104 ? 2.726 4.568 -10.377 1.00 98.56 104 LYS A N 1
ATOM 849 C CA . LYS A 1 104 ? 1.840 3.525 -9.843 1.00 98.56 104 LYS A CA 1
ATOM 850 C C . LYS A 1 104 ? 2.299 3.004 -8.477 1.00 98.56 104 LYS A C 1
ATOM 852 O O . LYS A 1 104 ? 1.472 2.671 -7.625 1.00 98.56 104 LYS A O 1
ATOM 857 N N . GLN A 1 105 ? 3.610 2.903 -8.252 1.00 98.69 105 GLN A N 1
ATOM 858 C CA . GLN A 1 105 ? 4.163 2.528 -6.949 1.00 98.69 105 GLN A CA 1
ATOM 859 C C . GLN A 1 105 ? 3.858 3.591 -5.893 1.00 98.69 105 GLN A C 1
ATOM 861 O O . GLN A 1 105 ? 3.399 3.244 -4.804 1.00 98.69 105 GLN A O 1
ATOM 866 N N . ASN A 1 106 ? 4.048 4.869 -6.220 1.00 98.69 106 ASN A N 1
ATOM 867 C CA . ASN A 1 106 ? 3.742 5.970 -5.313 1.00 98.69 106 ASN A CA 1
ATOM 868 C C . ASN A 1 106 ? 2.249 6.030 -4.966 1.00 98.69 106 ASN A C 1
ATOM 870 O O . ASN A 1 106 ? 1.903 6.178 -3.791 1.00 98.69 106 ASN A O 1
ATOM 874 N N . GLU A 1 107 ? 1.363 5.851 -5.946 1.00 98.62 107 GLU A N 1
ATOM 875 C CA . GLU A 1 107 ? -0.085 5.771 -5.724 1.00 98.62 107 GLU A CA 1
ATOM 876 C C . GLU A 1 107 ? -0.458 4.618 -4.785 1.00 98.62 107 GLU A C 1
ATOM 878 O O . GLU A 1 107 ? -1.190 4.818 -3.813 1.00 98.62 107 GLU A O 1
ATOM 883 N N . ALA A 1 108 ? 0.082 3.418 -5.027 1.00 98.69 108 ALA A N 1
ATOM 884 C CA . ALA A 1 108 ? -0.181 2.247 -4.195 1.00 98.69 108 ALA A CA 1
ATOM 885 C C . ALA A 1 108 ? 0.300 2.446 -2.748 1.00 98.69 108 ALA A C 1
ATOM 887 O O . ALA A 1 108 ? -0.437 2.148 -1.805 1.00 98.69 108 ALA A O 1
ATOM 888 N N . ILE A 1 109 ? 1.509 2.991 -2.565 1.00 98.75 109 ILE A N 1
ATOM 889 C CA . ILE A 1 109 ? 2.069 3.304 -1.242 1.00 98.75 109 ILE A CA 1
ATOM 890 C C . ILE A 1 109 ? 1.191 4.334 -0.528 1.00 98.75 109 ILE A C 1
ATOM 892 O O . ILE A 1 109 ? 0.804 4.128 0.620 1.00 98.75 109 ILE A O 1
ATOM 896 N N . THR A 1 110 ? 0.823 5.414 -1.215 1.00 98.75 110 THR A N 1
ATOM 897 C CA . THR A 1 110 ? 0.012 6.500 -0.648 1.00 98.75 110 THR A CA 1
ATOM 898 C C . THR A 1 110 ? -1.377 6.003 -0.254 1.00 98.75 110 THR A C 1
ATOM 900 O O . THR A 1 110 ? -1.850 6.276 0.848 1.00 98.75 110 THR A O 1
ATOM 903 N N . SER A 1 111 ? -2.013 5.198 -1.108 1.00 98.81 111 SER A N 1
ATOM 904 C CA . SER A 1 111 ? -3.303 4.575 -0.812 1.00 98.81 111 SER A CA 1
ATOM 905 C C . SER A 1 111 ? -3.226 3.654 0.408 1.00 98.81 111 SER A C 1
ATOM 907 O O . SER A 1 111 ? -4.112 3.699 1.262 1.00 98.81 111 SER A O 1
ATOM 909 N N . ALA A 1 112 ? -2.181 2.827 0.513 1.00 98.81 112 ALA A N 1
ATOM 910 C CA . ALA A 1 112 ? -1.995 1.933 1.653 1.00 98.81 112 ALA A CA 1
ATOM 911 C C . ALA A 1 112 ? -1.748 2.709 2.958 1.00 98.81 112 ALA A C 1
ATOM 913 O O . ALA A 1 112 ? -2.314 2.363 3.996 1.00 98.81 112 ALA A O 1
ATOM 914 N N . LEU A 1 113 ? -0.954 3.784 2.902 1.00 98.81 113 LEU A N 1
ATOM 915 C CA . LEU A 1 113 ? -0.695 4.661 4.046 1.00 98.81 113 LEU A CA 1
ATOM 916 C C . LEU A 1 113 ? -1.967 5.368 4.525 1.00 98.81 113 LEU A C 1
ATOM 918 O O . LEU A 1 113 ? -2.231 5.390 5.727 1.00 98.81 113 LEU A O 1
ATOM 922 N N . ASN A 1 114 ? -2.782 5.888 3.607 1.00 98.75 114 ASN A N 1
ATOM 923 C CA . ASN A 1 114 ? -4.045 6.545 3.947 1.00 98.75 114 ASN A CA 1
ATOM 924 C C . ASN A 1 114 ? -5.035 5.573 4.604 1.00 98.75 114 ASN A C 1
ATOM 926 O O . ASN A 1 114 ? -5.651 5.904 5.618 1.00 98.75 114 ASN A O 1
ATOM 930 N N . GLU A 1 115 ? -5.156 4.351 4.079 1.00 98.75 115 GLU A N 1
ATOM 931 C CA . GLU A 1 115 ? -6.012 3.323 4.681 1.0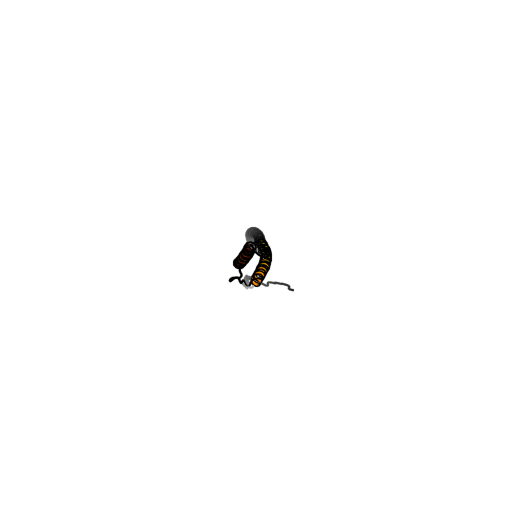0 98.75 115 GLU A CA 1
ATOM 932 C C . GLU A 1 115 ? -5.500 2.893 6.065 1.00 98.75 115 GLU A C 1
ATOM 934 O O . GLU A 1 115 ? -6.294 2.702 6.989 1.00 98.75 115 GLU A O 1
ATOM 939 N N . LEU A 1 116 ? -4.179 2.791 6.249 1.00 98.75 116 LEU A N 1
ATOM 940 C CA . LEU A 1 116 ? -3.584 2.508 7.554 1.00 98.75 116 LEU A CA 1
ATOM 941 C C . LEU A 1 116 ? -3.866 3.632 8.559 1.00 98.75 116 LEU A C 1
ATOM 943 O O . LEU A 1 116 ? -4.272 3.350 9.687 1.00 98.75 116 LEU A O 1
ATOM 947 N N . ALA A 1 117 ? -3.705 4.892 8.153 1.00 98.75 117 ALA A N 1
ATOM 948 C CA . ALA A 1 117 ? -4.008 6.052 8.987 1.00 98.75 117 ALA A CA 1
ATOM 949 C C . ALA A 1 117 ? -5.489 6.077 9.397 1.00 98.75 117 ALA A C 1
ATOM 951 O O . ALA A 1 117 ? -5.804 6.270 10.572 1.00 98.75 117 ALA A O 1
ATOM 952 N N . ARG A 1 118 ? -6.399 5.781 8.459 1.00 98.75 118 ARG A N 1
ATOM 953 C CA . ARG A 1 118 ? -7.834 5.661 8.740 1.00 98.75 118 ARG A CA 1
ATOM 954 C C . ARG A 1 118 ? -8.121 4.561 9.765 1.00 98.75 118 ARG A C 1
ATOM 956 O O . ARG A 1 118 ? -8.844 4.795 10.730 1.00 98.75 118 ARG A O 1
ATOM 963 N N . ARG A 1 119 ? -7.548 3.364 9.588 1.00 98.75 119 ARG A N 1
ATOM 964 C CA . ARG A 1 119 ? -7.716 2.244 10.535 1.00 98.75 119 ARG A CA 1
ATOM 965 C C . ARG A 1 119 ? -7.159 2.562 11.916 1.00 98.75 119 ARG A C 1
ATOM 967 O O . ARG A 1 119 ? -7.771 2.179 12.908 1.00 98.75 119 ARG A O 1
ATOM 974 N N . LYS A 1 120 ? -6.029 3.268 11.979 1.00 98.75 120 LYS A N 1
ATOM 975 C CA . LYS A 1 120 ? -5.444 3.729 13.239 1.00 98.75 120 LYS A CA 1
ATOM 976 C C . LYS A 1 120 ? -6.414 4.641 13.993 1.00 98.75 120 LYS A C 1
ATOM 978 O O . LYS A 1 120 ? -6.651 4.393 15.167 1.00 98.75 120 LYS A O 1
ATOM 983 N N . GLY A 1 121 ? -7.027 5.610 13.309 1.00 98.62 121 GLY A N 1
ATOM 984 C CA . GLY A 1 121 ? -8.025 6.497 13.917 1.00 98.62 121 GLY A CA 1
ATOM 985 C C . GLY A 1 121 ? -9.228 5.738 14.489 1.00 98.62 121 GLY A C 1
ATOM 986 O O . GLY A 1 121 ? -9.610 5.964 15.632 1.00 98.62 121 GLY A O 1
ATOM 987 N N . VAL A 1 122 ? -9.765 4.763 13.745 1.00 98.69 122 VAL A N 1
ATOM 988 C CA . VAL A 1 122 ? -10.861 3.900 14.236 1.00 98.69 122 VAL A CA 1
ATOM 989 C C . VAL A 1 122 ? -10.440 3.103 15.475 1.00 98.69 122 VAL A C 1
ATOM 991 O O . VAL A 1 122 ? -11.220 2.937 16.409 1.00 98.69 122 VAL A O 1
ATOM 994 N N . LEU A 1 123 ? -9.204 2.598 15.506 1.00 98.75 123 LEU A N 1
ATOM 995 C CA . LEU A 1 123 ? -8.702 1.841 16.651 1.00 98.75 123 LEU A CA 1
ATOM 996 C C . LEU A 1 123 ? -8.503 2.724 17.892 1.00 98.75 123 LEU A C 1
ATOM 998 O O . LEU A 1 123 ? -8.820 2.291 18.997 1.00 98.75 123 LEU A O 1
ATOM 1002 N N . GLU A 1 124 ? -8.006 3.948 17.712 1.00 98.75 124 GLU A N 1
ATOM 1003 C CA . GLU A 1 124 ? -7.868 4.941 18.784 1.00 98.75 124 GLU A CA 1
ATOM 1004 C C . GLU A 1 124 ? -9.240 5.298 19.388 1.00 98.75 124 GLU A C 1
ATOM 1006 O O . GLU A 1 124 ? -9.384 5.336 20.611 1.00 98.75 124 GLU A O 1
ATOM 1011 N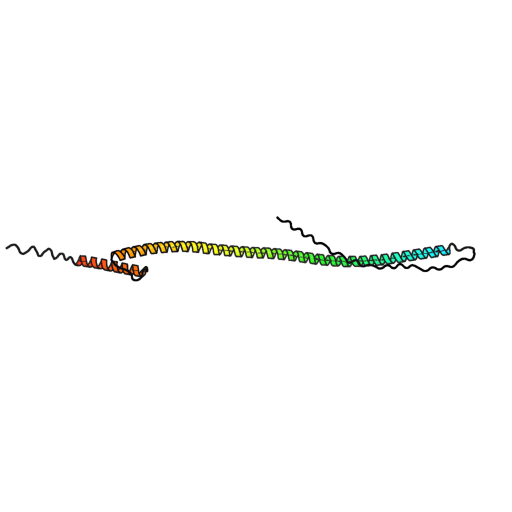 N . GLU A 1 125 ? -10.271 5.467 18.553 1.00 98.69 125 GLU A N 1
ATOM 1012 C CA . GLU A 1 125 ? -11.648 5.694 19.011 1.00 98.69 125 GLU A CA 1
ATOM 1013 C C . GLU A 1 125 ? -12.225 4.476 19.747 1.00 98.69 125 GLU A C 1
ATOM 1015 O O . GLU A 1 125 ? -12.768 4.622 20.841 1.00 98.69 125 GLU A O 1
ATOM 1020 N N . ASN A 1 126 ? -12.041 3.263 19.218 1.00 98.69 126 ASN A N 1
ATOM 1021 C CA . ASN A 1 126 ? -12.484 2.035 19.884 1.00 98.69 126 ASN A CA 1
ATOM 1022 C C . ASN A 1 126 ? -11.828 1.845 21.256 1.00 98.69 126 ASN A C 1
ATOM 1024 O O . ASN A 1 126 ? -12.482 1.389 22.191 1.00 98.69 126 ASN A O 1
ATOM 1028 N N . LEU A 1 127 ? -10.547 2.200 21.393 1.00 98.69 127 LEU A N 1
ATOM 1029 C CA . LEU A 1 127 ? -9.840 2.135 22.670 1.00 98.69 127 LEU A CA 1
ATOM 1030 C C . LEU A 1 127 ? -10.436 3.118 23.683 1.00 98.69 127 LEU A C 1
ATOM 1032 O O . LEU A 1 127 ? -10.642 2.752 24.841 1.00 98.69 127 LEU A O 1
ATOM 1036 N N . LYS A 1 128 ? -10.757 4.338 23.243 1.00 98.75 128 LYS A N 1
ATOM 1037 C CA . LYS A 1 128 ? -11.447 5.323 24.080 1.00 98.75 128 LYS A CA 1
ATOM 1038 C C . LYS A 1 128 ? -12.828 4.816 24.506 1.00 98.75 128 LYS A C 1
ATOM 1040 O O . LYS A 1 128 ? -13.127 4.810 25.694 1.00 98.75 128 LYS A O 1
ATOM 1045 N N . LEU A 1 129 ? -13.634 4.326 23.564 1.00 98.81 129 LEU A N 1
ATOM 1046 C CA . LEU A 1 129 ? -14.968 3.792 23.850 1.00 98.81 129 LEU A CA 1
ATOM 1047 C C . LEU A 1 129 ? -14.922 2.585 24.795 1.00 98.81 129 LEU A C 1
ATOM 1049 O O . LEU A 1 129 ? -15.776 2.464 25.667 1.00 98.81 129 LEU A O 1
ATOM 1053 N N . ALA A 1 130 ? -13.920 1.712 24.666 1.00 98.75 130 ALA A N 1
ATOM 1054 C CA . ALA A 1 130 ? -13.728 0.588 25.579 1.00 98.75 130 ALA A CA 1
ATOM 1055 C C . ALA A 1 130 ? -13.408 1.052 27.010 1.00 98.75 130 ALA A C 1
ATOM 1057 O O . ALA A 1 130 ? -13.903 0.466 27.973 1.00 98.75 130 ALA A O 1
ATOM 1058 N N . HIS A 1 131 ? -12.609 2.113 27.157 1.00 98.75 131 HIS A N 1
ATOM 1059 C CA . HIS A 1 131 ? -12.355 2.726 28.457 1.00 98.75 131 HIS A CA 1
ATOM 1060 C C . HIS A 1 131 ? -13.628 3.357 29.041 1.00 98.75 131 HIS A C 1
ATOM 1062 O O . HIS A 1 131 ? -13.969 3.085 30.190 1.00 98.75 131 HIS A O 1
ATOM 1068 N N . ASP A 1 132 ? -14.352 4.151 28.251 1.00 98.69 132 ASP A N 1
ATOM 1069 C CA . ASP A 1 132 ? -15.586 4.816 28.686 1.00 98.69 132 ASP A CA 1
ATOM 1070 C C . ASP A 1 132 ? -16.666 3.794 29.087 1.00 98.69 132 ASP A C 1
ATOM 1072 O O . ASP A 1 132 ? -17.337 3.959 30.107 1.00 98.69 132 ASP A O 1
ATOM 1076 N N . LEU A 1 133 ? -16.783 2.688 28.342 1.00 98.56 133 LEU A N 1
ATOM 1077 C CA . LEU A 1 133 ? -17.669 1.575 28.684 1.00 98.56 133 LEU A CA 1
ATOM 1078 C C . LEU A 1 133 ? -17.296 0.949 30.030 1.00 98.56 133 LEU A C 1
ATOM 1080 O O . LEU A 1 133 ? -18.178 0.712 30.849 1.00 98.56 133 LEU A O 1
ATOM 1084 N N . LYS A 1 134 ? -16.003 0.713 30.277 1.00 98.44 134 LYS A N 1
ATOM 1085 C CA . LYS A 1 134 ? -15.536 0.149 31.547 1.00 98.44 134 LYS A CA 1
ATOM 1086 C C . LYS A 1 134 ? -15.902 1.046 32.729 1.00 98.44 134 LYS A C 1
ATOM 1088 O O . LYS A 1 134 ? -16.421 0.549 33.721 1.00 98.44 134 LYS A O 1
ATOM 1093 N N . VAL A 1 135 ? -15.679 2.357 32.608 1.00 98.56 135 VAL A N 1
ATOM 1094 C CA . VAL A 1 135 ? -16.061 3.324 33.651 1.00 98.56 135 VAL A CA 1
ATOM 1095 C C . VAL A 1 135 ? -17.565 3.244 33.932 1.00 98.56 135 VAL A C 1
ATOM 1097 O O . VAL A 1 135 ? -17.967 3.124 35.088 1.00 98.56 135 VAL A O 1
ATOM 1100 N N . ALA A 1 136 ? -18.395 3.222 32.887 1.00 97.69 136 ALA A N 1
ATOM 1101 C CA . ALA A 1 136 ? -19.844 3.107 33.039 1.00 97.69 136 ALA A CA 1
ATOM 1102 C C . ALA A 1 136 ? -20.280 1.767 33.668 1.00 97.69 136 ALA A C 1
ATOM 1104 O O . ALA A 1 136 ? -21.233 1.719 34.451 1.00 97.69 136 ALA A O 1
ATOM 1105 N N . GLU A 1 137 ? -19.604 0.662 33.344 1.00 96.44 137 GLU A N 1
ATOM 1106 C CA . GLU A 1 137 ? -19.869 -0.647 33.946 1.00 96.44 137 GLU A CA 1
ATOM 1107 C C . GLU A 1 137 ? -19.480 -0.701 35.425 1.00 96.44 137 GLU A C 1
ATOM 1109 O O . GLU A 1 137 ? -20.252 -1.244 36.223 1.00 96.44 137 GLU A O 1
ATOM 1114 N N . ASP A 1 138 ? -18.344 -0.105 35.793 1.00 97.06 138 ASP A N 1
ATOM 1115 C CA . ASP A 1 138 ? -17.883 0.004 37.177 1.00 97.06 138 ASP A CA 1
ATOM 1116 C C . ASP A 1 138 ? -18.876 0.842 38.005 1.00 97.06 138 ASP A C 1
ATOM 1118 O O . ASP A 1 138 ? -19.336 0.399 39.061 1.00 97.06 138 ASP A O 1
ATOM 1122 N N . GLU A 1 139 ? -19.305 2.005 37.502 1.00 95.81 139 GLU A N 1
ATOM 1123 C CA . GLU A 1 139 ? -20.332 2.842 38.144 1.00 95.81 139 GLU A CA 1
ATOM 1124 C C . GLU A 1 139 ? -21.655 2.091 38.328 1.00 95.81 139 GLU A C 1
ATOM 1126 O O . GLU A 1 139 ? -22.251 2.103 39.413 1.00 95.81 139 GLU A O 1
ATOM 1131 N N . ARG A 1 140 ? -22.102 1.376 37.288 1.00 93.62 140 ARG A N 1
ATOM 1132 C CA . ARG A 1 140 ? -23.307 0.543 37.352 1.00 93.62 140 ARG A CA 1
ATOM 1133 C C . ARG A 1 140 ? -23.170 -0.544 38.416 1.00 93.62 140 ARG A C 1
ATOM 1135 O O . ARG A 1 140 ? -24.127 -0.792 39.152 1.00 93.62 140 ARG A O 1
ATOM 1142 N N . TYR A 1 141 ? -22.012 -1.197 38.500 1.00 94.00 141 TYR A N 1
ATOM 1143 C CA . TYR A 1 141 ? -21.746 -2.237 39.491 1.00 94.00 141 TYR A CA 1
ATOM 1144 C C . TYR A 1 141 ? -21.792 -1.683 40.919 1.00 94.00 141 TYR A C 1
ATOM 1146 O O . TYR A 1 141 ? -22.467 -2.265 41.774 1.00 94.00 141 TYR A O 1
ATOM 1154 N N . PHE A 1 142 ? -21.144 -0.541 41.174 1.00 93.50 142 PHE A N 1
ATOM 1155 C CA . PHE A 1 142 ? -21.196 0.129 42.476 1.00 93.50 142 PHE A CA 1
ATOM 1156 C C . PHE A 1 142 ? -22.626 0.509 42.864 1.00 93.50 142 PHE A C 1
ATOM 1158 O O . PHE A 1 142 ? -23.061 0.219 43.983 1.00 93.50 142 PHE A O 1
ATOM 1165 N N . PHE A 1 143 ? -23.383 1.099 41.936 1.00 92.38 143 PHE A N 1
ATOM 1166 C CA . PHE A 1 143 ? -24.776 1.470 42.170 1.00 92.38 143 PHE A CA 1
ATOM 1167 C C . PHE A 1 143 ? -25.640 0.248 42.504 1.00 92.38 143 PHE A C 1
ATOM 1169 O O . PHE A 1 143 ? -26.297 0.216 43.544 1.00 92.38 143 PHE A O 1
ATOM 1176 N N . MET A 1 144 ? -25.609 -0.792 41.666 1.00 92.12 144 MET A N 1
ATOM 1177 C CA . MET A 1 144 ? -26.417 -1.998 41.874 1.00 92.12 144 MET A CA 1
ATOM 1178 C C . MET A 1 144 ? -26.058 -2.716 43.177 1.00 92.12 144 MET A C 1
ATOM 1180 O O . MET A 1 144 ? -26.961 -3.137 43.897 1.00 92.12 144 MET A O 1
ATOM 1184 N N . SER A 1 145 ? -24.768 -2.818 43.503 1.00 92.31 145 SER A N 1
ATOM 1185 C CA . SER A 1 145 ? -24.303 -3.434 44.752 1.00 92.31 145 SER A CA 1
ATOM 1186 C C . SER A 1 145 ? -24.796 -2.664 45.978 1.00 92.31 145 SER A C 1
ATOM 1188 O O . SER A 1 145 ? -25.250 -3.275 46.942 1.00 92.31 145 SER A O 1
ATOM 1190 N N . SER A 1 146 ? -24.784 -1.329 45.917 1.00 93.19 146 SER A N 1
ATOM 1191 C CA . SER A 1 146 ? -25.287 -0.470 46.996 1.00 93.19 146 SER A CA 1
ATOM 1192 C C . SER A 1 146 ? -26.795 -0.642 47.201 1.00 93.19 146 SER A C 1
ATOM 1194 O O . SER A 1 146 ? -27.255 -0.806 48.330 1.00 93.19 146 SER A O 1
ATOM 1196 N N . MET A 1 147 ? -27.573 -0.673 46.113 1.00 93.00 147 MET A N 1
ATOM 1197 C CA . MET A 1 147 ? -29.024 -0.882 46.184 1.00 93.00 147 MET A CA 1
ATOM 1198 C C . MET A 1 147 ? -29.391 -2.288 46.670 1.00 93.00 147 MET A C 1
ATOM 1200 O O . MET A 1 147 ? -30.338 -2.440 47.436 1.00 93.00 147 MET A O 1
ATOM 1204 N N . LEU A 1 148 ? -28.653 -3.319 46.246 1.00 93.12 148 LEU A N 1
ATOM 1205 C CA . LEU A 1 148 ? -28.846 -4.684 46.742 1.00 93.12 148 LEU A CA 1
ATOM 1206 C C . LEU A 1 148 ? -28.498 -4.799 48.227 1.00 93.12 148 LEU A C 1
ATOM 1208 O O . LEU A 1 148 ? -29.244 -5.444 48.956 1.00 93.12 148 LEU A O 1
ATOM 1212 N N . GLY A 1 149 ? -27.423 -4.143 48.678 1.00 93.50 149 GLY A N 1
ATOM 1213 C CA . GLY A 1 149 ? -27.084 -4.045 50.099 1.00 93.50 149 GLY A CA 1
ATOM 1214 C C . GLY A 1 149 ? -28.225 -3.435 50.913 1.00 93.50 149 GLY A C 1
ATOM 1215 O O . GLY A 1 149 ? -28.680 -4.046 51.874 1.00 93.50 149 GLY A O 1
ATOM 1216 N N . LEU A 1 150 ? -28.775 -2.303 50.454 1.00 93.88 150 LEU A N 1
ATOM 1217 C CA . LEU A 1 150 ? -29.941 -1.676 51.084 1.00 93.88 150 LEU A CA 1
ATOM 1218 C C . LEU A 1 150 ? -31.145 -2.624 51.144 1.00 93.88 150 LEU A C 1
ATOM 1220 O O . LEU A 1 150 ? -31.793 -2.723 52.176 1.00 93.88 150 LEU A O 1
ATOM 1224 N N . LEU A 1 151 ? -31.482 -3.309 50.048 1.00 94.31 151 LEU A N 1
ATOM 1225 C CA . LEU A 1 151 ? -32.617 -4.238 50.031 1.00 94.31 151 LEU A CA 1
ATOM 1226 C C . LEU A 1 151 ? -32.410 -5.427 50.982 1.00 94.31 151 LEU A C 1
ATOM 1228 O O . LEU A 1 151 ? -33.365 -5.855 51.636 1.00 94.31 151 LEU A O 1
ATOM 1232 N N . ALA A 1 152 ? -31.176 -5.927 51.088 1.00 94.00 152 ALA A N 1
ATOM 1233 C CA . ALA A 1 152 ? -30.824 -7.032 51.972 1.00 94.00 152 ALA A CA 1
ATOM 1234 C C . ALA A 1 152 ? -31.040 -6.683 53.453 1.00 94.00 152 ALA A C 1
ATOM 1236 O O . ALA A 1 152 ? -31.540 -7.531 54.193 1.00 94.00 152 ALA A O 1
ATOM 1237 N N . ASP A 1 153 ? -30.778 -5.436 53.863 1.00 93.81 153 ASP A N 1
ATOM 1238 C CA . ASP A 1 153 ? -31.046 -4.953 55.229 1.00 93.81 153 ASP A CA 1
ATOM 1239 C C . ASP A 1 153 ? -32.538 -5.037 55.610 1.00 93.81 153 ASP A C 1
ATOM 1241 O O . ASP A 1 153 ? -32.881 -5.168 56.785 1.00 93.81 153 ASP A O 1
ATOM 1245 N N . TYR A 1 154 ? -33.436 -5.022 54.617 1.00 93.25 154 TYR A N 1
ATOM 1246 C CA . TYR A 1 154 ? -34.886 -5.190 54.789 1.00 93.25 154 TYR A CA 1
ATOM 1247 C C . TYR A 1 154 ? -35.384 -6.595 54.405 1.00 93.25 154 TYR A C 1
ATOM 1249 O O . TYR A 1 154 ? -36.593 -6.824 54.333 1.00 93.25 154 TYR A O 1
ATOM 1257 N N . GLY A 1 155 ? -34.480 -7.547 54.144 1.00 91.75 155 GLY A N 1
ATOM 1258 C CA . GLY A 1 155 ? -34.817 -8.923 53.765 1.00 91.75 155 GLY A CA 1
ATOM 1259 C C . GLY A 1 155 ? -35.455 -9.067 52.378 1.00 91.75 155 GLY A C 1
ATOM 1260 O O . GLY A 1 155 ? -36.064 -10.099 52.089 1.00 91.75 155 GLY A O 1
ATOM 1261 N N . LEU A 1 156 ? -35.339 -8.052 51.516 1.00 92.06 156 LEU A N 1
ATOM 1262 C CA . LEU A 1 156 ? -35.899 -8.052 50.167 1.00 92.06 156 LEU A CA 1
ATOM 1263 C C . LEU A 1 156 ? -34.867 -8.549 49.154 1.00 92.06 156 LEU A C 1
ATOM 1265 O O . LEU A 1 156 ? -33.743 -8.059 49.099 1.00 92.06 156 LEU A O 1
ATOM 1269 N N . TRP A 1 157 ? -35.281 -9.481 48.295 1.00 88.50 157 TRP A N 1
ATOM 1270 C CA . TRP A 1 157 ? -34.434 -10.035 47.241 1.00 88.50 157 TRP A CA 1
ATOM 1271 C C . TRP A 1 157 ? -35.135 -9.953 45.885 1.00 88.50 157 TRP A C 1
ATOM 1273 O O . TRP A 1 157 ? -36.154 -10.616 45.678 1.00 88.50 157 TRP A O 1
ATOM 1283 N N . PRO A 1 158 ? -34.610 -9.154 44.940 1.00 89.06 158 PRO A N 1
ATOM 1284 C CA . PRO A 1 158 ? -35.115 -9.136 43.576 1.00 89.06 158 PRO A CA 1
ATOM 1285 C C . PRO A 1 158 ? -34.938 -10.507 42.921 1.00 89.06 158 PRO A C 1
ATOM 1287 O O . PRO A 1 158 ? -33.874 -11.115 43.017 1.00 89.06 158 PRO A O 1
ATOM 1290 N N . HIS A 1 159 ? -35.953 -10.970 42.190 1.00 85.94 159 HIS A N 1
ATOM 1291 C CA . HIS A 1 159 ? -35.873 -12.254 41.489 1.00 85.94 159 HIS A CA 1
ATOM 1292 C C . HIS A 1 159 ? -34.805 -12.254 40.377 1.00 85.94 159 HIS A C 1
ATOM 1294 O O . HIS A 1 159 ? -34.211 -13.291 40.085 1.00 85.94 159 HIS A O 1
ATOM 1300 N N . VAL A 1 160 ? -34.547 -11.085 39.779 1.00 88.19 160 VAL A N 1
ATOM 1301 C CA . VAL A 1 160 ? -33.516 -10.866 38.757 1.00 88.19 160 VAL A CA 1
ATOM 1302 C C . VAL A 1 160 ? -32.646 -9.684 39.174 1.00 88.19 160 VAL A C 1
ATOM 1304 O O . VAL A 1 160 ? -33.154 -8.631 39.551 1.00 88.19 160 VAL A O 1
ATOM 1307 N N . THR A 1 161 ? -31.329 -9.827 39.055 1.00 84.12 161 THR A N 1
ATOM 1308 C CA . THR A 1 161 ? -30.333 -8.801 39.400 1.00 84.12 161 THR A CA 1
ATOM 1309 C C . THR A 1 161 ? -30.026 -7.887 38.214 1.00 84.12 161 THR A C 1
ATOM 1311 O O . THR A 1 161 ? -28.875 -7.667 37.850 1.00 84.12 161 THR A O 1
ATOM 1314 N N . ASN A 1 162 ? -31.067 -7.343 37.582 1.00 89.12 162 ASN A N 1
ATOM 1315 C CA . ASN A 1 162 ? -30.921 -6.274 36.593 1.00 89.12 162 ASN A CA 1
ATOM 1316 C C . ASN A 1 162 ? -31.374 -4.931 37.188 1.00 89.12 162 ASN A C 1
ATOM 1318 O O . ASN A 1 162 ? -32.131 -4.888 38.160 1.00 89.12 162 ASN A O 1
ATOM 1322 N N . ALA A 1 163 ? -30.911 -3.823 36.607 1.00 87.38 163 ALA A N 1
ATOM 1323 C CA . ALA A 1 163 ? -31.156 -2.485 37.150 1.00 87.38 163 ALA A CA 1
ATOM 1324 C C . ALA A 1 163 ? -32.651 -2.147 37.302 1.00 87.38 163 ALA A C 1
ATOM 1326 O O . ALA A 1 163 ? -33.042 -1.518 38.285 1.00 87.38 163 ALA A O 1
ATOM 1327 N N . SER A 1 164 ? -33.495 -2.581 36.361 1.00 90.38 164 SER A N 1
ATOM 1328 C CA . SER A 1 164 ? -34.942 -2.343 36.411 1.00 90.38 164 SER A CA 1
ATOM 1329 C C . SER A 1 164 ? -35.608 -3.077 37.580 1.00 90.38 164 SER A C 1
ATOM 1331 O O . SER A 1 164 ? -36.327 -2.458 38.362 1.00 90.38 164 SER A O 1
ATOM 1333 N N . ALA A 1 165 ? -35.329 -4.371 37.751 1.00 92.31 165 ALA A N 1
ATOM 1334 C CA . ALA A 1 165 ? -35.893 -5.183 38.826 1.00 92.31 165 ALA A CA 1
ATOM 1335 C C . ALA A 1 165 ? -35.451 -4.689 40.211 1.00 92.31 165 ALA A C 1
ATOM 1337 O O . ALA A 1 165 ? -36.279 -4.565 41.116 1.00 92.31 165 ALA A O 1
ATOM 1338 N N . ILE A 1 166 ? -34.170 -4.337 40.359 1.00 93.62 166 ILE A N 1
ATOM 1339 C CA . ILE A 1 166 ? -33.643 -3.741 41.592 1.00 93.62 166 ILE A CA 1
ATOM 1340 C C . ILE A 1 166 ? -34.350 -2.409 41.872 1.00 93.62 166 ILE A C 1
ATOM 1342 O O . ILE A 1 166 ? -34.905 -2.234 42.954 1.00 93.62 166 ILE A O 1
ATOM 1346 N N . SER A 1 167 ? -34.417 -1.501 40.891 1.00 92.12 167 SER A N 1
ATOM 1347 C CA . SER A 1 167 ? -35.037 -0.178 41.071 1.00 92.12 167 SER A CA 1
ATOM 1348 C C . SER A 1 167 ? -36.524 -0.265 41.427 1.00 92.12 167 SER A C 1
ATOM 1350 O O . SER A 1 167 ? -36.999 0.473 42.286 1.00 92.12 167 SER A O 1
ATOM 1352 N N . ASN A 1 168 ? -37.261 -1.198 40.819 1.00 93.44 168 ASN A N 1
ATOM 1353 C CA . ASN A 1 168 ? -38.668 -1.436 41.143 1.00 93.44 168 ASN A CA 1
ATOM 1354 C C . ASN A 1 168 ? -38.849 -1.963 42.572 1.00 93.44 168 ASN A C 1
ATOM 1356 O O . ASN A 1 168 ? -39.757 -1.525 43.277 1.00 93.44 168 ASN A O 1
ATOM 1360 N N . THR A 1 169 ? -37.972 -2.866 43.015 1.00 94.50 169 THR A N 1
ATOM 1361 C CA . THR A 1 169 ? -38.017 -3.418 44.380 1.00 94.50 169 THR A CA 1
ATOM 1362 C C . THR A 1 169 ? -37.713 -2.335 45.417 1.00 94.50 169 THR A C 1
ATOM 1364 O O . THR A 1 169 ? -38.404 -2.224 46.425 1.00 94.50 169 THR A O 1
ATOM 1367 N N . VAL A 1 170 ? -36.732 -1.474 45.136 1.00 94.56 170 VAL A N 1
ATOM 1368 C CA . VAL A 1 170 ? -36.399 -0.307 45.970 1.00 94.56 170 VAL A CA 1
ATOM 1369 C C . VAL A 1 170 ? -37.569 0.664 46.036 1.00 94.56 170 VAL A C 1
ATOM 1371 O O . VAL A 1 170 ? -37.905 1.146 47.114 1.00 94.56 170 VAL A O 1
ATOM 1374 N N . LYS A 1 171 ? -38.214 0.945 44.900 1.00 95.44 171 LYS A N 1
ATOM 1375 C CA . LYS A 1 171 ? -39.395 1.807 44.864 1.00 95.44 171 LYS A CA 1
ATOM 1376 C C . LYS A 1 171 ? -40.519 1.241 45.733 1.00 95.44 171 LYS A C 1
ATOM 1378 O O . LYS A 1 171 ? -41.096 1.979 46.520 1.00 95.44 171 LYS A O 1
ATOM 1383 N N . HIS A 1 172 ? -40.780 -0.063 45.644 1.00 94.50 172 HIS A N 1
ATOM 1384 C CA . HIS A 1 172 ? -41.772 -0.717 46.493 1.00 94.50 172 HIS A CA 1
ATOM 1385 C C . HIS A 1 172 ? -41.425 -0.589 47.984 1.00 94.50 172 HIS A C 1
ATOM 1387 O O . HIS A 1 172 ? -42.296 -0.274 48.793 1.00 94.50 172 HIS A O 1
ATOM 1393 N N . LEU A 1 173 ? -40.154 -0.788 48.353 1.00 95.12 173 LEU A N 1
ATOM 1394 C CA . LEU A 1 173 ? -39.684 -0.569 49.723 1.00 95.12 173 LEU A CA 1
ATOM 1395 C C . LEU A 1 173 ? -39.931 0.878 50.179 1.00 95.12 173 LEU A C 1
ATOM 1397 O O . LEU A 1 173 ? -40.461 1.095 51.267 1.00 95.12 173 LEU A O 1
ATOM 1401 N N . TYR A 1 174 ? -39.593 1.862 49.342 1.00 95.81 174 TYR A N 1
ATOM 1402 C CA . TYR A 1 174 ? -39.848 3.275 49.623 1.00 95.81 174 TYR A CA 1
ATOM 1403 C C . TYR A 1 174 ? -41.340 3.554 49.840 1.00 95.81 174 TYR A C 1
ATOM 1405 O O . TYR A 1 174 ? -41.709 4.128 50.864 1.00 95.81 174 TYR A O 1
ATOM 1413 N N . ASP A 1 175 ? -42.201 3.108 48.922 1.00 95.75 175 ASP A N 1
ATOM 1414 C CA . ASP A 1 175 ? -43.650 3.314 48.999 1.00 95.75 175 ASP A CA 1
ATOM 1415 C C . ASP A 1 175 ? -44.233 2.680 50.277 1.00 95.75 175 ASP A C 1
ATOM 1417 O O . ASP A 1 175 ? -45.065 3.284 50.964 1.00 95.75 175 ASP A O 1
ATOM 1421 N N . GLN A 1 176 ? -43.746 1.491 50.649 1.00 94.38 176 GLN A N 1
ATOM 1422 C CA . GLN A 1 176 ? -44.132 0.801 51.879 1.00 94.38 176 GLN A CA 1
ATOM 1423 C C . GLN A 1 176 ? -43.743 1.600 53.131 1.00 94.38 176 GLN A C 1
ATOM 1425 O O . GLN A 1 176 ? -44.594 1.837 53.993 1.00 94.38 176 GLN A O 1
ATOM 1430 N N . LEU A 1 177 ? -42.483 2.035 53.236 1.00 93.56 177 LEU A N 1
ATOM 1431 C CA . LEU A 1 177 ? -42.000 2.832 54.369 1.00 93.56 177 LEU A CA 1
ATOM 1432 C C . LEU A 1 177 ? -42.743 4.172 54.461 1.00 93.56 177 LEU A C 1
ATOM 1434 O O . LEU A 1 177 ? -43.195 4.567 55.537 1.00 93.56 177 LEU A O 1
ATOM 1438 N N . GLN A 1 178 ? -42.954 4.840 53.327 1.00 94.94 178 GLN A N 1
ATOM 1439 C CA . GLN A 1 178 ? -43.688 6.101 53.247 1.00 94.94 178 GLN A CA 1
ATOM 1440 C C . GLN A 1 178 ? -45.144 5.944 53.716 1.00 94.94 178 GLN A C 1
ATOM 1442 O O . GLN A 1 178 ? -45.661 6.799 54.443 1.00 94.94 178 GLN A O 1
ATOM 1447 N N . SER A 1 179 ? -45.808 4.848 53.332 1.00 92.75 179 SER A N 1
ATOM 1448 C CA . SER A 1 179 ? -47.164 4.539 53.790 1.00 92.75 179 SER A CA 1
ATOM 1449 C C . SER A 1 179 ? -47.205 4.292 55.298 1.00 92.75 179 SER A C 1
ATOM 1451 O O . SER A 1 179 ? -48.065 4.857 55.975 1.00 92.75 179 SER A O 1
ATOM 1453 N N . GLN A 1 180 ? -46.266 3.510 55.844 1.00 92.06 180 GLN A N 1
ATOM 1454 C CA . GLN A 1 180 ? -46.185 3.254 57.288 1.00 92.06 180 GLN A CA 1
ATOM 1455 C C . GL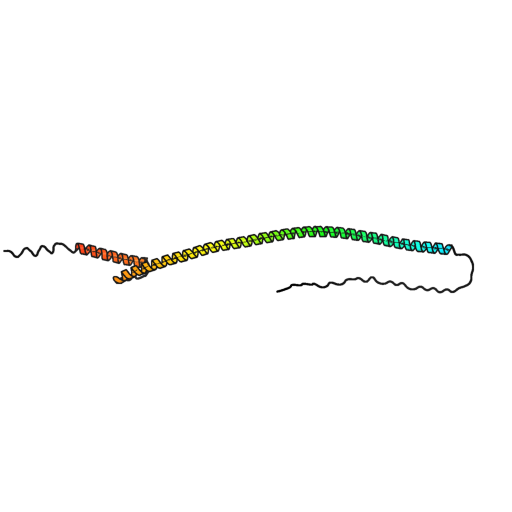N A 1 180 ? -46.044 4.552 58.085 1.00 92.06 180 GLN A C 1
ATOM 1457 O O . GLN A 1 180 ? -46.800 4.776 59.031 1.00 92.06 180 GLN A O 1
ATOM 1462 N N . ILE A 1 181 ? -45.150 5.440 57.649 1.00 91.88 181 ILE A N 1
ATOM 1463 C CA . ILE A 1 181 ? -44.948 6.762 58.248 1.00 91.88 181 ILE A CA 1
ATOM 1464 C C . ILE A 1 181 ? -46.240 7.588 58.197 1.00 91.88 181 ILE A C 1
ATOM 1466 O O . ILE A 1 181 ? -46.674 8.144 59.202 1.00 91.88 181 ILE A O 1
ATOM 1470 N N . ARG A 1 182 ? -46.919 7.649 57.045 1.00 90.12 182 ARG A N 1
ATOM 1471 C CA . ARG A 1 182 ? -48.181 8.396 56.937 1.00 90.12 182 ARG A CA 1
ATOM 1472 C C . ARG A 1 182 ? -49.250 7.830 57.876 1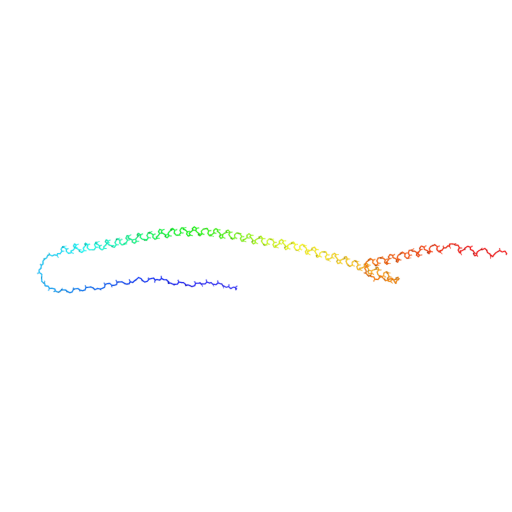.00 90.12 182 ARG A C 1
ATOM 1474 O O . ARG A 1 182 ? -49.946 8.600 58.529 1.00 90.12 182 ARG A O 1
ATOM 1481 N N . THR A 1 183 ? -49.376 6.508 57.973 1.00 86.50 183 THR A N 1
ATOM 1482 C CA . THR A 1 183 ? -50.357 5.877 58.867 1.00 86.50 183 THR A CA 1
ATOM 1483 C C . THR A 1 183 ? -50.013 6.042 60.346 1.00 86.50 183 THR A C 1
ATOM 1485 O O . THR A 1 183 ? -50.927 6.196 61.156 1.00 86.50 183 THR A O 1
ATOM 1488 N N . SER A 1 184 ? -48.732 6.077 60.723 1.00 81.12 184 SER A N 1
ATOM 1489 C CA . SER A 1 184 ? -48.321 6.238 62.122 1.00 81.12 184 SER A CA 1
ATOM 1490 C C . SER A 1 184 ? -48.634 7.637 62.667 1.00 81.12 184 SER A C 1
ATOM 1492 O O . SER A 1 184 ? -49.077 7.746 63.809 1.00 81.12 184 SER A O 1
ATOM 1494 N N . TYR A 1 185 ? -48.538 8.689 61.844 1.00 65.94 185 TYR A N 1
ATOM 1495 C CA . TYR A 1 185 ? -48.960 10.047 62.225 1.00 65.94 185 TYR A CA 1
ATOM 1496 C C . TYR A 1 185 ? -50.482 10.218 62.351 1.00 65.94 185 TYR A C 1
ATOM 1498 O O . TYR A 1 185 ? -50.939 11.066 63.112 1.00 65.94 185 TYR A O 1
ATOM 1506 N N . VAL A 1 186 ? -51.280 9.414 61.641 1.00 58.06 186 VAL A N 1
ATOM 1507 C CA . VAL A 1 186 ? -52.755 9.443 61.730 1.00 58.06 186 VAL A CA 1
ATOM 1508 C C . VAL A 1 186 ? -53.266 8.580 62.898 1.00 58.06 186 VAL A C 1
ATOM 1510 O O . VAL A 1 186 ? -54.342 8.827 63.435 1.00 58.06 186 VAL A O 1
ATOM 1513 N N . SER A 1 187 ? -52.472 7.596 63.337 1.00 51.75 187 SER A N 1
ATOM 1514 C CA . SER A 1 187 ? -52.825 6.631 64.393 1.00 51.75 187 SER A CA 1
ATOM 1515 C C . SER A 1 187 ? -52.465 7.078 65.815 1.00 51.75 187 SER A C 1
ATOM 1517 O O . SER A 1 187 ? -52.747 6.346 66.763 1.00 51.75 187 SER A O 1
ATOM 1519 N N . PHE A 1 188 ? -51.889 8.271 65.992 1.00 48.97 188 PHE A N 1
ATOM 1520 C CA . PHE A 1 188 ? -51.804 8.950 67.288 1.00 48.97 188 PHE A CA 1
ATOM 1521 C C . PHE A 1 188 ? -52.912 10.008 67.392 1.00 48.97 188 PHE A C 1
ATOM 1523 O O . PHE A 1 188 ? -52.650 11.203 67.233 1.00 48.97 188 PHE A O 1
ATOM 1530 N N . PRO A 1 189 ? -54.174 9.624 67.664 1.00 48.88 189 PRO A N 1
ATOM 1531 C CA . PRO A 1 189 ? -55.152 10.608 68.057 1.00 48.88 189 PRO A CA 1
ATOM 1532 C C . PRO A 1 189 ? -54.763 11.111 69.451 1.00 48.88 189 PRO A C 1
ATOM 1534 O O . PRO A 1 189 ? -54.63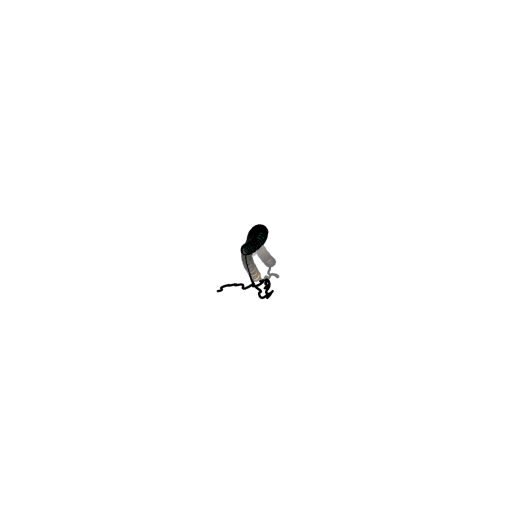7 10.347 70.411 1.00 48.88 189 PRO A O 1
ATOM 1537 N N . PHE A 1 190 ? -54.629 12.428 69.564 1.00 46.56 190 PHE A N 1
ATOM 1538 C CA . PHE A 1 190 ? -54.470 13.204 70.799 1.00 46.56 190 PHE A CA 1
ATOM 1539 C C . PHE A 1 190 ? -55.623 13.003 71.816 1.00 46.56 190 PHE A C 1
ATOM 1541 O O . PHE A 1 190 ? -55.738 13.734 72.793 1.00 46.56 190 PHE A O 1
ATOM 1548 N N . THR A 1 191 ? -56.510 12.025 71.608 1.00 49.97 191 THR A N 1
ATOM 1549 C CA . THR A 1 191 ? -57.750 11.828 72.364 1.00 49.97 191 THR A CA 1
ATOM 1550 C C . THR A 1 191 ? -57.645 10.801 73.489 1.00 49.97 191 THR A C 1
ATOM 1552 O O . THR A 1 191 ? -58.606 10.639 74.235 1.00 49.97 191 THR A O 1
ATOM 1555 N N . LYS A 1 192 ? -56.495 10.138 73.687 1.00 45.47 192 LYS A N 1
ATOM 1556 C CA . LYS A 1 192 ? -56.309 9.203 74.817 1.00 45.47 192 LYS A CA 1
ATOM 1557 C C . LYS A 1 192 ? -55.728 9.817 76.098 1.00 45.47 192 LYS A C 1
ATOM 1559 O O . LYS A 1 192 ? -55.550 9.083 77.062 1.00 45.47 192 LYS A O 1
ATOM 1564 N N . PHE A 1 193 ? -55.482 11.129 76.150 1.00 45.12 193 PHE A N 1
ATOM 1565 C CA . PHE A 1 193 ? -54.966 11.787 77.364 1.00 45.12 193 PHE A CA 1
ATOM 1566 C C . PHE A 1 193 ? -55.990 12.618 78.160 1.00 45.12 193 PHE A C 1
ATOM 1568 O O . PHE A 1 193 ? -55.660 13.064 79.253 1.00 45.12 193 PHE A O 1
ATOM 1575 N N . CYS A 1 194 ? -57.235 12.791 77.691 1.00 47.69 194 CYS A N 1
ATOM 1576 C CA . CYS A 1 194 ? -58.215 13.659 78.374 1.00 47.69 194 CYS A CA 1
ATOM 1577 C C . CYS A 1 194 ? -59.356 12.951 79.125 1.00 47.69 194 CYS A C 1
ATOM 1579 O O . CYS A 1 194 ? -60.184 13.641 79.709 1.00 47.69 194 CYS A O 1
ATOM 1581 N N . THR A 1 195 ? -59.418 11.619 79.181 1.00 46.53 195 THR A N 1
ATOM 1582 C CA . THR A 1 195 ? -60.524 10.914 79.871 1.00 46.53 195 THR A CA 1
ATOM 1583 C C . THR A 1 195 ? -60.182 10.339 81.246 1.00 46.53 195 THR A C 1
ATOM 1585 O O . THR A 1 195 ? -61.065 9.793 81.896 1.00 46.53 195 THR A O 1
ATOM 1588 N N . SER A 1 196 ? -58.957 10.522 81.747 1.00 45.91 196 SER A N 1
ATOM 1589 C CA . SER A 1 196 ? -58.558 10.034 83.082 1.00 45.91 196 SER A CA 1
ATOM 1590 C C . SER A 1 196 ? -58.655 11.081 84.203 1.00 45.91 196 SER A C 1
ATOM 1592 O O . SER A 1 196 ? -58.248 10.786 85.320 1.00 45.91 196 SER A O 1
ATOM 1594 N N . PHE A 1 197 ? -59.157 12.295 83.936 1.00 49.06 197 PHE A N 1
ATOM 1595 C CA . PHE A 1 197 ? -59.134 13.410 84.903 1.00 49.06 197 PHE A CA 1
ATOM 1596 C C . PHE A 1 197 ? -60.506 13.949 85.338 1.00 49.06 197 PHE A C 1
ATOM 1598 O O . PHE A 1 197 ? -60.570 15.007 85.954 1.00 49.06 197 PHE A O 1
ATOM 1605 N N . ILE A 1 198 ? -61.610 13.244 85.063 1.00 52.41 198 ILE A N 1
ATOM 1606 C CA . ILE A 1 198 ? -62.943 13.654 85.546 1.00 52.41 198 ILE A CA 1
ATOM 1607 C C . ILE A 1 198 ? -63.732 12.441 86.046 1.00 52.41 198 ILE A C 1
ATOM 1609 O O . ILE A 1 198 ? -64.735 12.085 85.452 1.00 52.41 198 ILE A O 1
ATOM 1613 N N . THR A 1 199 ? -63.272 11.788 87.116 1.00 49.84 199 THR A N 1
ATOM 1614 C CA . THR A 1 199 ? -64.127 11.039 88.067 1.00 49.84 199 THR A CA 1
ATOM 1615 C C . THR A 1 199 ? -63.321 10.731 89.336 1.00 49.84 199 THR A C 1
ATOM 1617 O O . THR A 1 199 ? -63.025 9.575 89.610 1.00 49.84 199 THR A O 1
ATOM 1620 N N . TYR A 1 200 ? -62.883 11.749 90.079 1.00 42.59 200 TYR A N 1
ATOM 1621 C CA . TYR A 1 200 ? -62.453 11.595 91.480 1.00 42.59 200 TYR A CA 1
ATOM 1622 C C . TYR A 1 200 ? -62.507 12.959 92.188 1.00 42.59 200 TYR A C 1
ATOM 1624 O O . TYR A 1 200 ? -61.512 13.458 92.691 1.00 42.59 200 TYR A O 1
ATOM 1632 N N . GLU A 1 201 ? -63.678 13.597 92.180 1.00 42.84 201 GLU A N 1
ATOM 1633 C CA . GLU A 1 201 ? -64.019 14.633 93.162 1.00 42.84 201 GLU A CA 1
ATOM 1634 C C . GLU A 1 201 ? -65.545 14.789 93.214 1.00 42.84 201 GLU A C 1
ATOM 1636 O O . GLU A 1 201 ? -66.142 15.457 92.369 1.00 42.84 201 GLU A O 1
ATOM 1641 N N . SER A 1 202 ? -66.177 14.070 94.148 1.00 39.19 202 SER A N 1
ATOM 1642 C CA . SER A 1 202 ? -67.400 14.411 94.906 1.00 39.19 202 SER A CA 1
ATOM 1643 C C . SER A 1 202 ? -67.827 13.207 95.739 1.00 39.19 202 SER A C 1
ATOM 1645 O O . SER A 1 202 ? -68.082 12.143 95.133 1.00 39.19 202 SER A O 1
#

pLDDT: mean 78.4, std 25.29, range [31.61, 98.81]

Radius of gyration: 64.55 Å; chains: 1; bounding box: 139×46×181 Å